Protein AF-A0A830H7J4-F1 (afdb_monomer_lite)

Radius of gyration: 36.19 Å; chains: 1; bounding box: 81×32×111 Å

Foldseek 3Di:
DDLVVVVVVVVVVLVVVVVVCVVQVVPCPDPVNVVVSVVVVVVVVVLSVVVVVVVVVCCVLLVLVVDDLLVVLLVPDDALVSLVVVVVVLVVVLVVLVPDDQWDDRPPDIDGCVVVSVSSVVSSVVNVCSSLVSLQVLLVVLLVVLVVLLVVLVVLLPDADPDPVVLVVSVVVLVVSVVVVVVNVVSVVRSVSSQVVCVVVVHDHDDCPVVVVSNVVSVVSSVCSVVVSVVSHVVNVVVVVVVD

InterPro domains:
  IPR026983 Dynein heavy chain [PTHR45703] (25-236)

Sequence (244 aa):
MSVSNLRRAFQNLLTRLSSLAGFFRTITDGEDVAFSIARVYEKVEASLSKLLDEQEKYADWVALGSVSLDDFVNERLDEVGDWEANFKALRAASKDAEKLPTEVRVDNVCVSLTSMKAAIDEQMRSLQDSLTGSLKRKGEAEKLEVEQFLNDARDMLQMKANSVEEIAEMRAKAKEIVEKQKCMQMLRKKVEEKNKLIRTMGGSTVDINSLNSEWETVEAKLDQHEEHLDAQRSELLEIRHYLR

pLDDT: mean 86.25, std 11.59, range [51.03, 97.75]

Secondary structure (D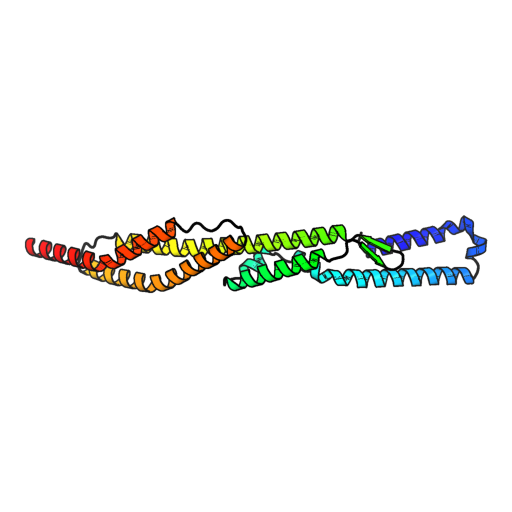SSP, 8-state):
--HHHHHHHHHHHHHHHHHTHHHHHHHHTSHHHHHHHHHHHHHHHHHHHHHHHHHHTTHHHHGGGGS-HHHHHHHH--SHHHHHHHHHHHHHHHHHHHTS-SEEEETTEEEE-HHHHHHHHHHHHHHHHHHHHHHHHHHHHHHHHHHHHHHHHHHHHH---SSHHHHHHHHHHHHHHHHHHHHHHHHHHHHHHHHHHHHHTTPPPPP-HHHHHHHHHHHHHHHHHHHHHHHHHHHHHHHHHHT-

Structure (mmCIF, N/CA/C/O backbone):
data_AF-A0A830H7J4-F1
#
_entry.id   AF-A0A830H7J4-F1
#
loop_
_atom_site.group_PDB
_atom_site.id
_atom_site.type_symbol
_atom_site.label_atom_id
_atom_site.label_alt_id
_atom_site.label_comp_id
_atom_site.label_asym_id
_atom_site.label_entity_id
_atom_site.label_seq_id
_atom_site.pdbx_PDB_ins_code
_atom_site.Cartn_x
_atom_site.Cartn_y
_atom_site.Cartn_z
_atom_site.occupancy
_atom_site.B_iso_or_equiv
_atom_site.auth_seq_id
_atom_site.auth_comp_id
_atom_site.auth_asym_id
_atom_site.auth_atom_id
_atom_site.pdbx_PDB_model_num
ATOM 1 N N . MET A 1 1 ? 17.481 12.134 -29.205 1.00 51.03 1 MET A N 1
ATOM 2 C CA . MET A 1 1 ? 17.237 12.402 -30.643 1.00 51.03 1 MET A CA 1
ATOM 3 C C . MET A 1 1 ? 16.415 11.242 -31.187 1.00 51.03 1 MET A C 1
ATOM 5 O O . MET A 1 1 ? 16.854 10.119 -31.012 1.00 51.03 1 MET A O 1
ATOM 9 N N . SER A 1 2 ? 15.221 11.475 -31.744 1.00 64.75 2 SER A N 1
ATOM 10 C CA . SER A 1 2 ? 14.372 10.396 -32.293 1.00 64.75 2 SER A CA 1
ATOM 11 C C . SER A 1 2 ? 15.014 9.765 -33.542 1.00 64.75 2 SER A C 1
ATOM 13 O O . SER A 1 2 ? 15.722 10.466 -34.268 1.00 64.75 2 SER A O 1
ATOM 15 N N . VAL A 1 3 ? 14.755 8.481 -33.825 1.00 61.31 3 VAL A N 1
ATOM 16 C CA . VAL A 1 3 ? 15.224 7.791 -35.048 1.00 61.31 3 VAL A CA 1
ATOM 17 C C . VAL A 1 3 ? 14.785 8.543 -36.311 1.00 61.31 3 VAL A C 1
ATOM 19 O O . VAL A 1 3 ? 15.557 8.673 -37.259 1.00 61.31 3 VAL A O 1
ATOM 22 N N . SER A 1 4 ? 13.614 9.182 -36.285 1.00 65.31 4 SER A N 1
ATOM 23 C CA . SER A 1 4 ? 13.133 10.061 -37.359 1.00 65.31 4 SER A CA 1
ATOM 24 C C . SER A 1 4 ? 14.025 11.293 -37.564 1.00 65.31 4 SER A C 1
ATOM 26 O O . SER A 1 4 ? 14.264 11.716 -38.696 1.00 65.31 4 SER A O 1
ATOM 28 N N . ASN A 1 5 ? 14.580 11.848 -36.482 1.00 65.88 5 ASN A N 1
ATOM 29 C CA . ASN A 1 5 ? 15.526 12.965 -36.551 1.00 65.88 5 ASN A CA 1
ATOM 30 C C . ASN A 1 5 ? 16.899 12.504 -37.049 1.00 65.88 5 ASN A C 1
ATOM 32 O O . ASN A 1 5 ? 17.546 13.248 -37.781 1.00 65.88 5 ASN A O 1
ATOM 36 N N . LEU A 1 6 ? 17.318 11.281 -36.704 1.00 64.50 6 LEU A N 1
ATOM 37 C CA . LEU A 1 6 ? 18.537 10.673 -37.239 1.00 64.50 6 LEU A CA 1
ATOM 38 C C . LEU A 1 6 ? 18.403 10.431 -38.750 1.00 64.50 6 LEU A C 1
ATOM 40 O O . LEU A 1 6 ? 19.284 10.830 -39.509 1.00 64.50 6 LEU A O 1
ATOM 44 N N . ARG A 1 7 ? 17.266 9.886 -39.203 1.00 65.81 7 ARG A N 1
ATOM 45 C CA . ARG A 1 7 ? 16.946 9.703 -40.628 1.00 65.81 7 ARG A CA 1
ATOM 46 C C . ARG A 1 7 ? 16.986 11.026 -41.392 1.00 65.81 7 ARG A C 1
ATOM 48 O O . ARG A 1 7 ? 17.633 11.123 -42.431 1.00 65.81 7 ARG A O 1
ATOM 55 N N . ARG A 1 8 ? 16.374 12.076 -40.834 1.00 69.75 8 ARG A N 1
ATOM 56 C CA . ARG A 1 8 ? 16.402 13.430 -41.408 1.00 69.75 8 ARG A CA 1
ATOM 57 C C . ARG A 1 8 ? 17.814 14.026 -41.432 1.00 69.75 8 ARG A C 1
ATOM 59 O O . ARG A 1 8 ? 18.196 14.645 -42.420 1.00 69.75 8 ARG A O 1
ATOM 66 N N . ALA A 1 9 ? 18.608 13.834 -40.378 1.00 67.38 9 ALA A N 1
ATOM 67 C CA . ALA A 1 9 ? 19.995 14.295 -40.324 1.00 67.38 9 ALA A CA 1
ATOM 68 C C . ALA A 1 9 ? 20.877 13.594 -41.371 1.00 67.38 9 ALA A C 1
ATOM 70 O O . ALA A 1 9 ? 21.665 14.262 -42.040 1.00 67.38 9 ALA A O 1
ATOM 71 N N . PHE A 1 10 ? 20.694 12.286 -41.575 1.00 65.69 10 PHE A N 1
ATOM 72 C CA . PHE A 1 10 ? 21.385 11.531 -42.622 1.00 65.69 10 PHE A CA 1
ATOM 73 C C . PHE A 1 10 ? 20.965 11.962 -44.028 1.00 65.69 10 PHE A C 1
ATOM 75 O O . PHE A 1 10 ? 21.835 12.212 -44.859 1.00 65.69 10 PHE A O 1
ATOM 82 N N . GLN A 1 11 ? 19.666 12.138 -44.291 1.00 67.69 11 GLN A N 1
ATOM 83 C CA . GLN A 1 11 ? 19.190 12.680 -45.570 1.00 67.69 11 GLN A CA 1
ATOM 84 C C . GLN A 1 11 ? 19.796 14.065 -45.852 1.00 67.69 11 GLN A C 1
ATOM 86 O O . GLN A 1 11 ? 20.270 14.324 -46.959 1.00 67.69 11 GLN A O 1
ATOM 91 N N . ASN A 1 12 ? 19.870 14.932 -44.839 1.00 70.50 12 ASN A N 1
ATOM 92 C CA . ASN A 1 12 ? 20.487 16.254 -44.959 1.00 70.50 12 ASN A CA 1
ATOM 93 C C . ASN A 1 12 ? 22.002 16.179 -45.221 1.00 70.50 12 ASN A C 1
ATOM 95 O O . ASN A 1 12 ? 22.523 16.950 -46.028 1.00 70.50 12 ASN A O 1
ATOM 99 N N . LEU A 1 13 ? 22.718 15.260 -44.563 1.00 67.00 13 LEU A N 1
ATOM 100 C CA . LEU A 1 13 ? 24.149 15.028 -44.778 1.00 67.00 13 LEU A CA 1
ATOM 101 C C . LEU A 1 13 ? 24.419 14.532 -46.205 1.00 67.00 13 LEU A C 1
ATOM 103 O O . LEU A 1 13 ? 25.301 15.054 -46.878 1.00 67.00 13 LEU A O 1
ATOM 107 N N . LEU A 1 14 ? 23.637 13.567 -46.688 1.00 62.50 14 LEU A N 1
ATOM 108 C CA . LEU A 1 14 ? 23.787 13.005 -48.030 1.00 62.50 14 LEU A CA 1
ATOM 109 C C . LEU A 1 14 ? 23.402 14.013 -49.116 1.00 62.50 14 LEU A C 1
ATOM 111 O O . LEU A 1 14 ? 24.104 14.122 -50.116 1.00 62.50 14 LEU A O 1
ATOM 115 N N . THR A 1 15 ? 22.368 14.826 -48.885 1.00 67.00 15 THR A N 1
ATOM 116 C CA . THR A 1 15 ? 22.022 15.950 -49.769 1.00 67.00 15 THR A CA 1
ATOM 117 C C . THR A 1 15 ? 23.183 16.942 -49.845 1.00 67.00 15 THR A C 1
ATOM 119 O O . THR A 1 15 ? 23.580 17.351 -50.935 1.00 67.00 15 THR A O 1
ATOM 122 N N . ARG A 1 16 ? 23.816 17.256 -48.707 1.00 63.69 16 ARG A N 1
ATOM 123 C CA . ARG A 1 16 ? 25.020 18.098 -48.660 1.00 63.69 16 ARG A CA 1
ATOM 124 C C . ARG A 1 16 ? 26.205 17.484 -49.408 1.00 63.69 16 ARG A C 1
ATOM 126 O O . ARG A 1 16 ? 26.862 18.197 -50.163 1.00 63.69 16 ARG A O 1
ATOM 133 N N . LEU A 1 17 ? 26.447 16.182 -49.255 1.00 60.69 17 LEU A N 1
ATOM 134 C CA . LEU A 1 17 ? 27.490 15.459 -49.993 1.00 60.69 17 LEU A CA 1
ATOM 135 C C . LEU A 1 17 ? 27.203 15.415 -51.501 1.00 60.69 17 LEU A C 1
ATOM 137 O O . LEU A 1 17 ? 28.122 15.581 -52.294 1.00 60.69 17 LEU A O 1
ATOM 141 N N . SER A 1 18 ? 25.938 15.289 -51.906 1.00 58.12 18 SER A N 1
ATOM 142 C CA . SER A 1 18 ? 25.542 15.378 -53.316 1.00 58.12 18 SER A CA 1
ATOM 143 C C . SER A 1 18 ? 25.667 16.804 -53.873 1.00 58.12 18 SER A C 1
ATOM 145 O O . SER A 1 18 ? 26.027 16.982 -55.030 1.00 58.12 18 SER A O 1
ATOM 147 N N . SER A 1 19 ? 25.464 17.837 -53.043 1.00 59.81 19 SER A N 1
ATOM 148 C CA . SER A 1 19 ? 25.652 19.246 -53.427 1.00 59.81 19 SER A CA 1
ATOM 149 C C . SER A 1 19 ? 27.116 19.704 -53.434 1.00 59.81 19 SER A C 1
ATOM 151 O O . SER A 1 19 ? 27.437 20.732 -54.024 1.00 59.81 19 SER A O 1
ATOM 153 N N . LEU A 1 20 ? 28.026 18.919 -52.843 1.00 57.62 20 LEU A N 1
ATOM 154 C CA . LEU A 1 20 ? 29.481 19.094 -52.955 1.00 57.62 20 LEU A CA 1
ATOM 155 C C . LEU A 1 20 ? 30.008 18.779 -54.374 1.00 57.62 20 LEU A C 1
ATOM 157 O O . LEU A 1 20 ? 31.215 18.844 -54.603 1.00 57.62 20 LEU A O 1
ATOM 161 N N . ALA A 1 21 ? 29.110 18.517 -55.335 1.00 52.41 21 ALA A N 1
ATOM 162 C CA . ALA A 1 21 ? 29.336 18.285 -56.765 1.00 52.41 21 ALA A CA 1
ATOM 163 C C . ALA A 1 21 ? 30.246 19.305 -57.480 1.00 52.41 21 ALA A C 1
ATOM 165 O O . ALA A 1 21 ? 30.697 19.038 -58.590 1.00 52.41 21 ALA A O 1
ATOM 166 N N . GLY A 1 22 ? 30.588 20.440 -56.864 1.00 55.19 22 GLY A N 1
ATOM 167 C CA . GLY A 1 22 ? 31.662 21.303 -57.363 1.00 55.19 22 GLY A CA 1
ATOM 168 C C . GLY A 1 22 ? 33.058 20.660 -57.309 1.00 55.19 22 GLY A C 1
ATOM 169 O O . GLY A 1 22 ? 33.889 20.962 -58.158 1.00 55.19 22 GLY A O 1
ATOM 170 N N . PHE A 1 23 ? 33.323 19.764 -56.351 1.00 51.41 23 PHE A N 1
ATOM 171 C CA . PHE A 1 23 ? 34.664 19.210 -56.105 1.00 51.41 23 PHE A CA 1
ATOM 172 C C . PHE A 1 23 ? 34.926 17.866 -56.818 1.00 51.41 23 PHE A C 1
ATOM 174 O O . PHE A 1 23 ? 36.071 17.549 -57.118 1.00 51.41 23 PHE A O 1
ATOM 181 N N . PHE A 1 24 ? 33.878 17.093 -57.139 1.00 54.12 24 PHE A N 1
ATOM 182 C CA . PHE A 1 24 ? 33.985 15.740 -57.719 1.00 54.12 24 PHE A CA 1
ATOM 183 C C . PHE A 1 24 ? 33.153 15.527 -58.997 1.00 54.12 24 PHE A C 1
ATOM 185 O O . PHE A 1 24 ? 32.876 14.385 -59.345 1.00 54.12 24 PHE A O 1
ATOM 192 N N . ARG A 1 25 ? 32.769 16.591 -59.716 1.00 55.91 25 ARG A N 1
ATOM 193 C CA . ARG A 1 25 ? 31.884 16.529 -60.901 1.00 55.91 25 ARG A CA 1
ATOM 194 C C . ARG A 1 25 ? 32.271 15.441 -61.917 1.00 55.91 25 ARG A C 1
ATOM 196 O O . ARG A 1 25 ? 31.435 14.666 -62.355 1.00 55.91 25 ARG A O 1
ATOM 203 N N . THR A 1 26 ? 33.567 15.318 -62.202 1.00 53.69 26 THR A N 1
ATOM 204 C CA . THR A 1 26 ? 34.133 14.325 -63.133 1.00 53.69 26 THR A CA 1
ATOM 205 C C . THR A 1 26 ? 34.033 12.876 -62.636 1.00 53.69 26 THR A C 1
ATOM 207 O O . THR A 1 26 ? 34.141 11.949 -63.427 1.00 53.69 26 THR A O 1
ATOM 210 N N . ILE A 1 27 ? 33.852 12.676 -61.328 1.00 55.25 27 ILE A N 1
ATOM 211 C CA . ILE A 1 27 ? 33.662 11.372 -60.682 1.00 55.25 27 ILE A CA 1
ATOM 212 C C . ILE A 1 27 ? 32.161 11.067 -60.562 1.00 55.25 27 ILE A C 1
ATOM 214 O O . ILE A 1 27 ? 31.748 9.945 -60.817 1.00 55.25 27 ILE A O 1
ATOM 218 N N . THR A 1 28 ? 31.325 12.056 -60.233 1.00 56.72 28 THR A N 1
ATOM 219 C CA . THR A 1 28 ? 29.874 11.878 -60.034 1.00 56.72 28 THR A CA 1
ATOM 220 C C . THR A 1 28 ? 29.075 11.610 -61.307 1.00 56.72 28 THR A C 1
ATOM 222 O O . THR A 1 28 ? 27.988 11.049 -61.207 1.00 56.72 28 THR A O 1
ATOM 225 N N . ASP A 1 29 ? 29.604 11.974 -62.477 1.00 60.66 29 ASP A N 1
ATOM 226 C CA . ASP A 1 29 ? 28.936 11.792 -63.775 1.00 60.66 29 ASP A CA 1
ATOM 227 C C . ASP A 1 29 ? 29.141 10.378 -64.379 1.00 60.66 29 ASP A C 1
ATOM 229 O O . ASP A 1 29 ? 28.631 10.086 -65.460 1.00 60.66 29 ASP A O 1
ATOM 233 N N . GLY A 1 30 ? 29.872 9.481 -63.701 1.00 63.22 30 GLY A N 1
ATOM 234 C CA . GLY A 1 30 ? 30.006 8.074 -64.102 1.00 63.22 30 GLY A CA 1
ATOM 235 C C . GLY A 1 30 ? 28.840 7.206 -63.609 1.00 63.22 30 GLY A C 1
ATOM 236 O O . GLY A 1 30 ? 28.446 7.311 -62.445 1.00 63.22 30 GLY A O 1
ATOM 237 N N . GLU A 1 31 ? 28.321 6.303 -64.454 1.00 61.22 31 GLU A N 1
ATOM 238 C CA . GLU A 1 31 ? 27.243 5.348 -64.103 1.00 61.22 31 GLU A CA 1
ATOM 239 C C . GLU A 1 31 ? 27.542 4.564 -62.804 1.00 61.22 31 GLU A C 1
ATOM 241 O O . GLU A 1 31 ? 26.647 4.332 -61.984 1.00 61.22 31 GLU A O 1
ATOM 246 N N . ASP A 1 32 ? 28.820 4.262 -62.547 1.00 65.44 32 ASP A N 1
ATOM 247 C CA . ASP A 1 32 ? 29.301 3.564 -61.349 1.00 65.44 32 ASP A CA 1
ATOM 248 C C . ASP A 1 32 ? 29.089 4.342 -60.037 1.00 65.44 32 ASP A C 1
ATOM 250 O O . ASP A 1 32 ? 28.958 3.744 -58.961 1.00 65.44 32 ASP A O 1
ATOM 254 N N . VAL A 1 33 ? 29.035 5.678 -60.083 1.00 67.69 33 VAL A N 1
ATOM 255 C CA . VAL A 1 33 ? 28.913 6.518 -58.879 1.00 67.69 33 VAL A CA 1
ATOM 256 C C . VAL A 1 33 ? 27.464 6.699 -58.459 1.00 67.69 33 VAL A C 1
ATOM 258 O O . VAL A 1 33 ? 27.178 6.619 -57.263 1.00 67.69 33 VAL A O 1
ATOM 261 N N . ALA A 1 34 ? 26.534 6.829 -59.406 1.00 67.44 34 ALA A N 1
ATOM 262 C CA . ALA A 1 34 ? 25.104 6.775 -59.105 1.00 67.44 34 ALA A CA 1
ATOM 263 C C . ALA A 1 34 ? 24.730 5.433 -58.447 1.00 67.44 34 ALA A C 1
ATOM 265 O O . ALA A 1 34 ? 24.058 5.412 -57.411 1.00 67.44 34 ALA A O 1
ATOM 266 N N . PHE A 1 35 ? 25.254 4.323 -58.979 1.00 71.25 35 PHE A N 1
ATOM 267 C CA . PHE A 1 35 ? 25.100 2.993 -58.387 1.00 71.25 35 PHE A CA 1
ATOM 268 C C . PHE A 1 35 ? 25.731 2.897 -56.987 1.00 71.25 35 PHE A C 1
ATOM 270 O O . PHE A 1 35 ? 25.120 2.379 -56.049 1.00 71.25 35 PHE A O 1
ATOM 277 N N . SER A 1 36 ? 26.932 3.451 -56.803 1.00 73.12 36 SER A N 1
ATOM 278 C CA . SER A 1 36 ? 27.616 3.463 -55.504 1.00 73.12 36 SER A CA 1
ATOM 279 C C . SER A 1 36 ? 26.865 4.279 -54.447 1.00 73.12 36 SER A C 1
ATOM 281 O O . SER A 1 36 ? 26.751 3.839 -53.303 1.00 73.12 36 SER A O 1
ATOM 283 N N . ILE A 1 37 ? 26.306 5.435 -54.817 1.00 73.12 37 ILE A N 1
ATOM 284 C CA . ILE A 1 37 ? 25.479 6.266 -53.932 1.00 73.12 37 ILE A CA 1
ATOM 285 C C . ILE A 1 37 ? 24.196 5.522 -53.554 1.00 73.12 37 ILE A C 1
ATOM 287 O O . ILE A 1 37 ? 23.873 5.452 -52.368 1.00 73.12 37 ILE A O 1
ATOM 291 N N . ALA A 1 38 ? 23.501 4.911 -54.520 1.00 76.50 38 ALA A N 1
ATOM 292 C CA . ALA A 1 38 ? 22.309 4.103 -54.252 1.00 76.50 38 ALA A CA 1
ATOM 293 C C . ALA A 1 38 ? 22.604 2.970 -53.252 1.00 76.50 38 ALA A C 1
ATOM 295 O O . ALA A 1 38 ? 21.865 2.778 -52.288 1.00 76.50 38 ALA A O 1
ATOM 296 N N . ARG A 1 39 ? 23.750 2.298 -53.403 1.00 80.31 39 ARG A N 1
ATOM 297 C CA . ARG A 1 39 ? 24.208 1.247 -52.484 1.00 80.31 39 ARG A CA 1
ATOM 298 C C . ARG A 1 39 ? 24.540 1.770 -51.079 1.00 80.31 39 ARG A C 1
ATOM 300 O O . ARG A 1 39 ? 24.376 1.046 -50.099 1.00 80.31 39 ARG A O 1
ATOM 307 N N . VAL A 1 40 ? 25.009 3.015 -50.948 1.00 80.88 40 VAL A N 1
ATOM 308 C CA . VAL A 1 40 ? 25.192 3.670 -49.638 1.00 80.88 40 VAL A CA 1
ATOM 309 C C . VAL A 1 40 ? 23.840 3.958 -48.987 1.00 80.88 40 VAL A C 1
ATOM 311 O O . VAL A 1 40 ? 23.682 3.661 -47.805 1.00 80.88 40 VAL A O 1
ATOM 314 N N . TYR A 1 41 ? 22.860 4.470 -49.739 1.00 77.62 41 TYR A N 1
ATOM 315 C CA . TYR A 1 41 ? 21.500 4.684 -49.230 1.00 77.62 41 TYR A CA 1
ATOM 316 C C . TYR A 1 41 ? 20.865 3.385 -48.738 1.00 77.62 41 TYR A C 1
ATOM 318 O O . TYR A 1 41 ? 20.342 3.349 -47.627 1.00 77.62 41 TYR A O 1
ATOM 326 N N . GLU A 1 42 ? 20.971 2.315 -49.526 1.00 82.62 42 GLU A N 1
ATOM 327 C CA . GLU A 1 42 ? 20.460 0.994 -49.159 1.00 82.62 42 GLU A CA 1
ATOM 328 C C . GLU A 1 42 ? 21.080 0.499 -47.844 1.00 82.62 42 GLU A C 1
ATOM 330 O O . GLU A 1 42 ? 20.367 0.069 -46.937 1.00 82.62 42 GLU A O 1
ATOM 335 N N . LYS A 1 43 ? 22.404 0.640 -47.682 1.00 83.38 43 LYS A N 1
ATOM 336 C CA . LYS A 1 43 ? 23.088 0.277 -46.432 1.00 83.38 43 LYS A CA 1
ATOM 337 C C . LYS A 1 43 ? 22.647 1.128 -45.243 1.00 83.38 43 LYS A C 1
ATOM 339 O O . LYS A 1 43 ? 22.475 0.585 -44.157 1.00 83.38 43 LYS A O 1
ATOM 344 N N . VAL A 1 44 ? 22.469 2.437 -45.425 1.00 81.50 44 VAL A N 1
ATOM 345 C CA . VAL A 1 44 ? 22.030 3.339 -44.346 1.00 81.50 44 VAL A CA 1
ATOM 346 C C . VAL A 1 44 ? 20.603 3.013 -43.910 1.00 81.50 44 VAL A C 1
ATOM 348 O O . VAL A 1 44 ? 20.354 2.911 -42.713 1.00 81.50 44 VAL A O 1
ATOM 351 N N . GLU A 1 45 ? 19.676 2.809 -44.847 1.00 81.81 45 GLU A N 1
ATOM 352 C CA . GLU A 1 45 ? 18.296 2.415 -44.530 1.00 81.81 45 GLU A CA 1
ATOM 353 C C . GLU A 1 45 ? 18.242 1.034 -43.856 1.00 81.81 45 GLU A C 1
ATOM 355 O O . GLU A 1 45 ? 17.497 0.849 -42.891 1.00 81.81 45 GLU A O 1
ATOM 360 N N . ALA A 1 46 ? 19.093 0.087 -44.266 1.00 86.38 46 ALA A N 1
ATOM 361 C CA . ALA A 1 46 ? 19.230 -1.194 -43.576 1.00 86.38 46 ALA A CA 1
ATOM 362 C C . ALA A 1 46 ? 19.736 -1.020 -42.129 1.00 86.38 46 ALA A C 1
ATOM 364 O O . ALA A 1 46 ? 19.183 -1.625 -41.212 1.00 86.38 46 ALA A O 1
ATOM 365 N N . SER A 1 47 ? 20.739 -0.165 -41.891 1.00 85.00 47 SER A N 1
ATOM 366 C CA . SER A 1 47 ? 21.219 0.135 -40.533 1.00 85.00 47 SER A CA 1
ATOM 367 C C . SER A 1 47 ? 20.172 0.864 -39.682 1.00 85.00 47 SER A C 1
ATOM 369 O O . SER A 1 47 ? 20.056 0.582 -38.492 1.00 85.00 47 SER A O 1
ATOM 371 N N . LEU A 1 48 ? 19.386 1.774 -40.269 1.00 82.00 48 LEU A N 1
ATOM 372 C CA . LEU A 1 48 ? 18.273 2.440 -39.582 1.00 82.00 48 LEU A CA 1
ATOM 373 C C . LEU A 1 48 ? 17.150 1.463 -39.223 1.00 82.00 48 LEU A C 1
ATOM 375 O O . LEU A 1 48 ? 16.588 1.573 -38.138 1.00 82.00 48 LEU A O 1
ATOM 379 N N . SER A 1 49 ? 16.857 0.500 -40.097 1.00 86.56 49 SER A N 1
ATOM 380 C CA . SER A 1 49 ? 15.869 -0.550 -39.822 1.00 86.56 49 SER A CA 1
ATOM 381 C C . SER A 1 49 ? 16.311 -1.404 -38.632 1.00 86.56 49 SER A C 1
ATOM 383 O O . SER A 1 49 ? 15.571 -1.528 -37.665 1.00 86.56 49 SER A O 1
ATOM 385 N N . LYS A 1 50 ? 17.575 -1.851 -38.613 1.00 88.81 50 LYS A N 1
ATOM 386 C CA . LYS A 1 50 ? 18.139 -2.559 -37.450 1.00 88.81 50 LYS A CA 1
ATOM 387 C C . LYS A 1 50 ? 18.104 -1.725 -36.165 1.00 88.81 50 LYS A C 1
ATOM 389 O O . LYS A 1 50 ? 17.933 -2.276 -35.086 1.00 88.81 50 LYS A O 1
ATOM 394 N N . LEU A 1 51 ? 18.300 -0.405 -36.259 1.00 86.19 51 LEU A N 1
ATOM 395 C CA . LEU A 1 51 ? 18.198 0.496 -35.105 1.00 86.19 51 LEU A CA 1
ATOM 396 C C . LEU A 1 51 ? 16.766 0.581 -34.557 1.00 86.19 51 LEU A C 1
ATOM 398 O O . LEU A 1 51 ? 16.606 0.731 -33.348 1.00 86.19 51 LEU A O 1
ATOM 402 N N . LEU A 1 52 ? 15.744 0.495 -35.414 1.00 84.75 52 LEU A N 1
ATOM 403 C CA . LEU A 1 52 ? 14.342 0.433 -34.987 1.00 84.75 52 LEU A CA 1
ATOM 404 C C . LEU A 1 52 ? 14.029 -0.901 -34.305 1.00 84.75 52 LEU A C 1
ATOM 406 O O . LEU A 1 52 ? 13.462 -0.891 -33.215 1.00 84.75 52 LEU A O 1
ATOM 410 N N . ASP A 1 53 ? 14.477 -2.015 -34.884 1.00 88.19 53 ASP A N 1
ATOM 411 C CA . ASP A 1 53 ? 14.320 -3.345 -34.279 1.00 88.19 53 ASP A CA 1
ATOM 412 C C . ASP A 1 53 ? 15.011 -3.411 -32.904 1.00 88.19 53 ASP A C 1
ATOM 414 O O . ASP A 1 53 ? 14.511 -4.014 -31.956 1.00 88.19 53 ASP A O 1
ATOM 418 N N . GLU A 1 54 ? 16.172 -2.760 -32.769 1.00 88.44 54 GLU A N 1
ATOM 419 C CA . GLU A 1 54 ? 16.876 -2.649 -31.492 1.00 88.44 54 GLU A CA 1
ATOM 420 C C . GLU A 1 54 ? 16.114 -1.775 -30.487 1.00 88.44 54 GLU A C 1
ATOM 422 O O . GLU A 1 54 ? 16.069 -2.104 -29.305 1.00 88.44 54 GLU A O 1
ATOM 427 N N . GLN A 1 55 ? 15.491 -0.682 -30.940 1.00 85.62 55 GLN A N 1
ATOM 428 C CA . GLN A 1 55 ? 14.672 0.185 -30.091 1.00 85.62 55 GLN A CA 1
ATOM 429 C C . GLN A 1 55 ? 13.450 -0.557 -29.529 1.00 85.62 55 GLN A C 1
ATOM 431 O O . GLN A 1 55 ? 13.107 -0.365 -28.361 1.00 85.62 55 GLN A O 1
ATOM 436 N N . GLU A 1 56 ? 12.799 -1.394 -30.339 1.00 87.19 56 GLU A N 1
ATOM 437 C CA . GLU A 1 56 ? 11.579 -2.116 -29.963 1.00 87.19 56 GLU A CA 1
ATOM 438 C C . GLU A 1 56 ? 11.794 -3.047 -28.760 1.00 87.19 56 GLU A C 1
ATOM 440 O O . GLU A 1 56 ? 10.922 -3.159 -27.900 1.00 87.19 56 GLU A O 1
ATOM 445 N N . LYS A 1 57 ? 13.002 -3.603 -28.603 1.00 89.00 57 LYS A N 1
ATOM 446 C CA . LYS A 1 57 ? 13.384 -4.443 -27.450 1.00 89.00 57 LYS A CA 1
ATOM 447 C C . LYS A 1 57 ? 13.246 -3.743 -26.097 1.00 89.00 57 LYS A C 1
ATOM 449 O O . LYS A 1 57 ? 13.211 -4.409 -25.063 1.00 89.00 57 LYS A O 1
ATOM 454 N N . TYR A 1 58 ? 13.211 -2.412 -26.086 1.00 87.88 58 TYR A N 1
ATOM 455 C CA . TYR A 1 58 ? 13.111 -1.611 -24.870 1.00 87.88 58 TYR A CA 1
ATOM 456 C C . TYR A 1 58 ? 11.706 -1.057 -24.612 1.00 87.88 58 TYR A C 1
ATOM 458 O O . TYR A 1 58 ? 11.508 -0.390 -23.599 1.00 87.88 58 TYR A O 1
ATOM 466 N N . ALA A 1 59 ? 10.732 -1.322 -25.491 1.00 85.75 59 ALA A N 1
ATOM 467 C CA . ALA A 1 59 ? 9.379 -0.781 -25.373 1.00 85.75 59 ALA A CA 1
ATOM 468 C C . ALA A 1 59 ? 8.697 -1.191 -24.055 1.00 85.75 59 ALA A C 1
ATOM 470 O O . ALA A 1 59 ? 8.148 -0.340 -23.354 1.00 85.75 59 ALA A O 1
ATOM 471 N N . ASP A 1 60 ? 8.818 -2.462 -23.670 1.00 87.12 60 ASP A N 1
ATOM 472 C CA . ASP A 1 60 ? 8.210 -2.992 -22.443 1.00 87.12 60 ASP A CA 1
ATOM 473 C C . ASP A 1 60 ? 8.773 -2.334 -21.176 1.00 87.12 60 ASP A C 1
ATOM 475 O O . ASP A 1 60 ? 8.054 -2.117 -20.203 1.00 87.12 60 ASP A O 1
ATOM 479 N N . TRP A 1 61 ? 10.051 -1.946 -21.199 1.00 87.44 61 TRP A N 1
ATOM 480 C CA . TRP A 1 61 ? 10.713 -1.308 -20.061 1.00 87.44 61 TRP A CA 1
ATOM 481 C C . TRP A 1 61 ? 10.208 0.102 -19.779 1.00 87.44 61 TRP A C 1
ATOM 483 O O . TRP A 1 61 ? 10.278 0.554 -18.641 1.00 87.44 61 TRP A O 1
ATOM 493 N N . VAL A 1 62 ? 9.719 0.798 -20.806 1.00 83.12 62 VAL A N 1
ATOM 494 C CA . VAL A 1 62 ? 9.221 2.173 -20.684 1.00 83.12 62 VAL A CA 1
ATOM 495 C C . VAL A 1 62 ? 7.697 2.246 -20.590 1.00 83.12 62 VAL A C 1
ATOM 497 O O . VAL A 1 62 ? 7.155 3.338 -20.407 1.00 83.12 62 VAL A O 1
ATOM 500 N N . ALA A 1 63 ? 7.005 1.104 -20.686 1.00 83.62 63 ALA A N 1
ATOM 501 C CA . ALA A 1 63 ? 5.547 1.019 -20.719 1.00 83.62 63 ALA A CA 1
ATOM 502 C C . ALA A 1 63 ? 4.881 1.576 -19.449 1.00 83.62 63 ALA A C 1
ATOM 504 O O . ALA A 1 63 ? 3.819 2.195 -19.539 1.00 83.62 63 ALA A O 1
ATOM 505 N N . LEU A 1 64 ? 5.521 1.439 -18.281 1.00 79.62 64 LEU A N 1
ATOM 506 C CA . LEU A 1 64 ? 5.005 1.964 -17.009 1.00 79.62 64 LEU A CA 1
ATOM 507 C C . LEU A 1 64 ? 4.848 3.491 -17.015 1.00 79.62 64 LEU A C 1
ATOM 509 O O . LEU A 1 64 ? 3.983 4.016 -16.325 1.00 79.62 64 LEU A O 1
ATOM 513 N N . GLY A 1 65 ? 5.618 4.209 -17.836 1.00 76.50 65 GLY A N 1
ATOM 514 C CA . GLY A 1 65 ? 5.486 5.661 -17.982 1.00 76.50 65 GLY A CA 1
ATOM 515 C C . GLY A 1 65 ? 4.244 6.122 -18.749 1.00 76.50 65 GLY A C 1
ATOM 516 O O . GLY A 1 65 ? 4.020 7.325 -18.854 1.00 76.50 65 GLY A O 1
ATOM 517 N N . SER A 1 66 ? 3.459 5.201 -19.316 1.00 78.75 66 SER A N 1
ATOM 518 C CA . SER A 1 66 ? 2.250 5.527 -20.087 1.00 78.75 66 SER A CA 1
ATOM 519 C C . SER A 1 66 ? 0.961 5.521 -19.262 1.00 78.75 66 SER A C 1
ATOM 521 O O . SER A 1 66 ? -0.090 5.909 -19.774 1.00 78.75 66 SER A O 1
ATOM 523 N N . VAL A 1 67 ? 1.029 5.100 -17.997 1.00 84.12 67 VAL A N 1
ATOM 524 C CA . VAL A 1 67 ? -0.138 4.934 -17.124 1.00 84.12 67 VAL A CA 1
ATOM 525 C C . VAL A 1 67 ? -0.003 5.756 -15.846 1.00 84.12 67 VAL A C 1
ATOM 527 O O . VAL A 1 67 ? 1.098 6.011 -15.362 1.00 84.12 67 VAL A O 1
ATOM 530 N N . SER A 1 68 ? -1.142 6.148 -15.274 1.00 87.06 68 SER A N 1
ATOM 531 C CA . SER A 1 68 ? -1.190 6.691 -13.915 1.00 87.06 68 SER A CA 1
ATOM 532 C C . SER A 1 68 ? -1.001 5.546 -12.918 1.00 87.06 68 SER A C 1
ATOM 534 O O . SER A 1 68 ? -1.905 4.733 -12.717 1.00 87.06 68 SER A O 1
ATOM 536 N N . LEU A 1 69 ? 0.196 5.446 -12.332 1.00 88.62 69 LEU A N 1
ATOM 537 C CA . LEU A 1 69 ? 0.546 4.357 -11.413 1.00 88.62 69 LEU A CA 1
ATOM 538 C C . LEU A 1 69 ? -0.292 4.406 -10.131 1.00 88.62 69 LEU A C 1
ATOM 540 O O . LEU A 1 69 ? -0.708 3.359 -9.643 1.00 88.62 69 LEU A O 1
ATOM 544 N N . ASP A 1 70 ? -0.597 5.600 -9.620 1.00 87.31 70 ASP A N 1
ATOM 545 C CA . 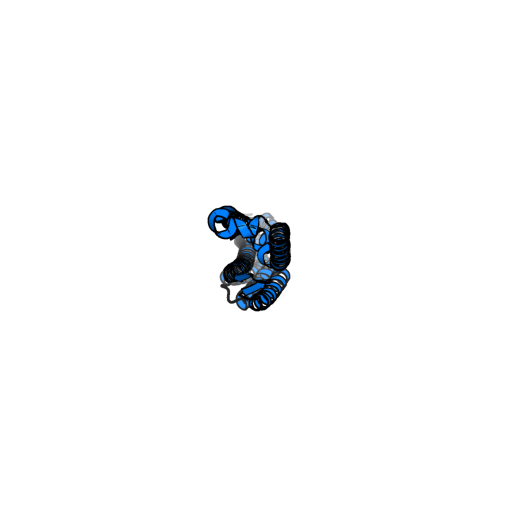ASP A 1 70 ? -1.417 5.753 -8.417 1.00 87.31 70 ASP A CA 1
ATOM 546 C C . ASP A 1 70 ? -2.848 5.246 -8.624 1.00 87.31 70 ASP A C 1
ATOM 548 O O . ASP A 1 70 ? -3.340 4.470 -7.801 1.00 87.31 70 ASP A O 1
ATOM 552 N N . ASP A 1 71 ? -3.502 5.630 -9.722 1.00 88.31 71 ASP A N 1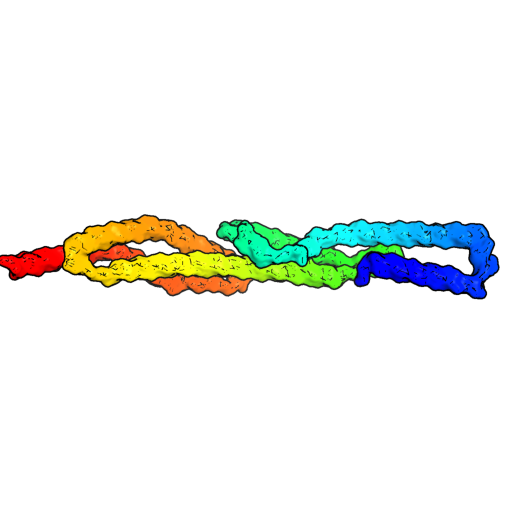
ATOM 553 C CA . ASP A 1 71 ? -4.873 5.192 -10.013 1.00 88.31 71 ASP A CA 1
ATOM 554 C C . ASP A 1 71 ? -4.920 3.677 -10.228 1.00 88.31 71 ASP A C 1
ATOM 556 O O . ASP A 1 71 ? -5.717 2.975 -9.604 1.00 88.31 71 ASP A O 1
ATOM 560 N N . PHE A 1 72 ? -3.984 3.156 -11.028 1.00 88.06 72 PHE A N 1
ATOM 561 C CA . PHE A 1 72 ? -3.902 1.731 -11.335 1.00 88.06 72 PHE A CA 1
ATOM 562 C C . PHE A 1 72 ? -3.734 0.873 -10.076 1.00 88.06 72 PHE A C 1
ATOM 564 O O . PHE A 1 72 ? -4.387 -0.158 -9.920 1.00 88.06 72 PHE A O 1
ATOM 571 N N . VAL A 1 73 ? -2.867 1.305 -9.161 1.00 92.00 73 VAL A N 1
ATOM 572 C CA . VAL A 1 73 ? -2.600 0.597 -7.910 1.00 92.00 73 VAL A CA 1
ATOM 573 C C . VAL A 1 73 ? -3.798 0.682 -6.956 1.00 92.00 73 VAL A C 1
ATOM 575 O O . VAL A 1 73 ? -4.170 -0.323 -6.348 1.00 92.00 73 VAL A O 1
ATOM 578 N N . ASN A 1 74 ? -4.431 1.852 -6.827 1.00 88.19 74 ASN A N 1
ATOM 579 C CA . ASN A 1 74 ? -5.572 2.029 -5.924 1.00 88.19 74 ASN A CA 1
ATOM 580 C C . ASN A 1 74 ? -6.790 1.187 -6.352 1.00 88.19 74 ASN A C 1
ATOM 582 O O . ASN A 1 74 ? -7.484 0.649 -5.486 1.00 88.19 74 ASN A O 1
ATOM 586 N N . GLU A 1 75 ? -7.031 1.047 -7.659 1.00 89.56 75 GLU A N 1
ATOM 587 C CA . GLU A 1 75 ? -8.164 0.292 -8.214 1.00 89.56 75 GLU A CA 1
ATOM 588 C C . GLU A 1 75 ? -7.988 -1.233 -8.174 1.00 89.56 75 GLU A C 1
ATOM 590 O O . GLU A 1 75 ? -8.979 -1.959 -8.238 1.00 89.56 75 GLU A O 1
ATOM 595 N N . ARG A 1 76 ? -6.747 -1.736 -8.134 1.00 87.94 76 ARG A N 1
ATOM 596 C CA . ARG A 1 76 ? -6.455 -3.160 -8.387 1.00 87.94 76 ARG A CA 1
ATOM 597 C C . ARG A 1 76 ? -5.954 -3.955 -7.189 1.00 87.94 76 ARG A C 1
ATOM 599 O O . ARG A 1 76 ? -5.948 -5.178 -7.290 1.00 87.94 76 ARG A O 1
ATOM 606 N N . LEU A 1 77 ? -5.485 -3.307 -6.121 1.00 92.81 77 LEU A N 1
ATOM 607 C CA . LEU A 1 77 ? -4.866 -4.003 -4.985 1.00 92.81 77 LEU A CA 1
ATOM 608 C C . LEU A 1 77 ? -5.732 -3.907 -3.738 1.00 92.81 77 LEU A C 1
ATOM 610 O O . LEU A 1 77 ? -5.877 -2.810 -3.208 1.00 92.81 77 LEU A O 1
ATOM 614 N N . ASP A 1 78 ? -6.242 -5.021 -3.224 1.00 86.56 78 ASP A N 1
ATOM 615 C CA . ASP A 1 78 ? -7.123 -5.016 -2.046 1.00 86.56 78 ASP A CA 1
ATOM 616 C C . ASP A 1 78 ? -6.608 -5.913 -0.917 1.00 86.56 78 ASP A C 1
ATOM 618 O O . ASP A 1 78 ? -6.693 -5.544 0.260 1.00 86.56 78 ASP A O 1
ATOM 622 N N . GLU A 1 79 ? -6.007 -7.053 -1.257 1.00 92.12 79 GLU A N 1
ATOM 623 C CA . GLU A 1 79 ? -5.466 -8.005 -0.290 1.00 92.12 79 GLU A CA 1
ATOM 624 C C . GLU A 1 79 ? -3.950 -7.864 -0.154 1.00 92.12 79 GLU A C 1
ATOM 626 O O . GLU A 1 79 ? -3.244 -7.579 -1.117 1.00 92.12 79 GLU A O 1
ATOM 631 N N . VAL A 1 80 ? -3.413 -8.096 1.051 1.00 93.62 80 VAL A N 1
ATOM 632 C CA . VAL A 1 80 ? -1.977 -7.894 1.354 1.00 93.62 80 VAL A CA 1
ATOM 633 C C . VAL A 1 80 ? -1.067 -8.650 0.374 1.00 93.62 80 VAL A C 1
ATOM 635 O O . VAL A 1 80 ? -0.034 -8.122 -0.045 1.00 93.62 80 VAL A O 1
ATOM 638 N N . GLY A 1 81 ? -1.494 -9.840 -0.058 1.00 93.81 81 GLY A N 1
ATOM 639 C CA . GLY A 1 81 ? -0.795 -10.650 -1.056 1.00 93.81 81 GLY A CA 1
ATOM 640 C C . GLY A 1 81 ? -0.620 -9.965 -2.416 1.00 93.81 81 GLY A C 1
ATOM 641 O O . GLY A 1 81 ? 0.383 -10.212 -3.088 1.00 93.81 81 GLY A O 1
ATOM 642 N N . ASP A 1 82 ? -1.525 -9.061 -2.800 1.00 95.06 82 ASP A N 1
ATOM 643 C CA . ASP A 1 82 ? -1.428 -8.305 -4.049 1.00 95.06 82 ASP A CA 1
ATOM 644 C C . ASP A 1 82 ? -0.214 -7.366 -4.005 1.00 95.06 82 ASP A C 1
ATOM 646 O O . ASP A 1 82 ? 0.610 -7.356 -4.925 1.00 95.06 82 ASP A O 1
ATOM 650 N N . TRP A 1 83 ? -0.028 -6.624 -2.906 1.00 96.38 83 TRP A N 1
ATOM 651 C CA . TRP A 1 83 ? 1.161 -5.785 -2.718 1.00 96.38 83 TRP A CA 1
ATOM 652 C C . TRP A 1 83 ? 2.435 -6.619 -2.594 1.00 96.38 83 TRP A C 1
ATOM 654 O O . TRP A 1 83 ? 3.449 -6.255 -3.186 1.00 96.38 83 TRP A O 1
ATOM 664 N N . GLU A 1 84 ? 2.411 -7.744 -1.871 1.00 95.69 84 GLU A N 1
ATOM 665 C CA . GLU A 1 84 ? 3.579 -8.631 -1.756 1.00 95.69 84 GLU A CA 1
ATOM 666 C C . GLU A 1 84 ? 4.051 -9.136 -3.125 1.00 95.69 84 GLU A C 1
ATOM 668 O O . GLU A 1 84 ? 5.249 -9.087 -3.433 1.00 95.69 84 GLU A O 1
ATOM 673 N N . ALA A 1 85 ? 3.115 -9.584 -3.966 1.00 95.81 85 ALA A N 1
ATOM 674 C CA . ALA A 1 85 ? 3.403 -10.036 -5.320 1.00 95.81 85 ALA A CA 1
ATOM 675 C C . ALA A 1 85 ? 3.992 -8.904 -6.174 1.00 95.81 85 ALA A C 1
ATOM 677 O O . ALA A 1 85 ? 5.011 -9.109 -6.839 1.00 95.81 85 ALA A O 1
ATOM 678 N N . ASN A 1 86 ? 3.411 -7.703 -6.104 1.00 94.94 86 ASN A N 1
ATOM 679 C CA . ASN A 1 86 ? 3.885 -6.542 -6.855 1.00 94.94 86 ASN A CA 1
ATOM 680 C C . ASN A 1 86 ? 5.261 -6.054 -6.380 1.00 94.94 86 ASN A C 1
ATOM 682 O O . ASN A 1 86 ? 6.135 -5.821 -7.211 1.00 94.94 86 ASN A O 1
ATOM 686 N N . PHE A 1 87 ? 5.527 -5.987 -5.072 1.00 95.19 87 PHE A N 1
ATOM 687 C CA . PHE A 1 87 ? 6.861 -5.651 -4.560 1.00 95.19 87 PHE A CA 1
ATOM 688 C C . PHE A 1 87 ? 7.911 -6.687 -4.966 1.00 95.19 87 PHE A C 1
ATOM 690 O O . PHE A 1 87 ? 9.048 -6.336 -5.289 1.00 95.19 87 PHE A O 1
ATOM 697 N N . LYS A 1 88 ? 7.550 -7.975 -4.976 1.00 95.75 88 LYS A N 1
ATOM 698 C CA . LYS A 1 88 ? 8.444 -9.040 -5.441 1.00 95.75 88 LYS A CA 1
ATOM 699 C C . LYS A 1 88 ? 8.742 -8.907 -6.936 1.00 95.75 88 LYS A C 1
ATOM 701 O O . LYS A 1 88 ? 9.907 -9.015 -7.321 1.00 95.75 88 LYS A O 1
ATOM 706 N N . ALA A 1 89 ? 7.719 -8.665 -7.753 1.00 94.62 89 ALA A N 1
ATOM 707 C CA . ALA A 1 89 ? 7.866 -8.447 -9.188 1.00 94.62 89 ALA A CA 1
ATOM 708 C C . ALA A 1 89 ? 8.717 -7.204 -9.478 1.00 94.62 89 ALA A C 1
ATOM 710 O O . ALA A 1 89 ? 9.653 -7.284 -10.269 1.00 94.62 89 ALA A O 1
ATOM 711 N N . LEU A 1 90 ? 8.472 -6.101 -8.766 1.00 94.31 90 LEU A N 1
ATOM 712 C CA . LEU A 1 90 ? 9.241 -4.866 -8.886 1.00 94.31 90 LEU A CA 1
ATOM 713 C C . LEU A 1 90 ? 10.720 -5.085 -8.558 1.00 94.31 90 LEU A C 1
ATOM 715 O O . LEU A 1 90 ? 11.577 -4.711 -9.347 1.00 94.31 90 LEU A O 1
ATOM 719 N N . ARG A 1 91 ? 11.042 -5.775 -7.456 1.00 93.94 91 ARG A N 1
ATOM 720 C CA . ARG A 1 91 ? 12.437 -6.110 -7.109 1.00 93.94 91 ARG A CA 1
ATOM 721 C C . ARG A 1 91 ? 13.123 -6.963 -8.177 1.00 93.94 91 ARG A C 1
ATOM 723 O O . ARG A 1 91 ? 14.303 -6.754 -8.456 1.00 93.94 91 ARG A O 1
ATOM 730 N N . ALA A 1 92 ? 12.413 -7.937 -8.747 1.00 95.38 92 ALA A N 1
ATOM 731 C CA . ALA A 1 92 ? 12.945 -8.757 -9.833 1.00 95.38 92 ALA A CA 1
ATOM 732 C C . ALA A 1 92 ? 13.208 -7.903 -11.084 1.00 95.38 92 ALA A C 1
ATOM 734 O O . ALA A 1 92 ? 14.315 -7.937 -11.617 1.00 95.38 92 ALA A O 1
ATOM 735 N N . ALA A 1 93 ? 12.237 -7.072 -11.471 1.00 93.25 93 ALA A N 1
ATOM 736 C CA . ALA A 1 93 ? 12.355 -6.156 -12.597 1.00 93.25 93 ALA A CA 1
ATOM 737 C C . ALA A 1 93 ? 13.507 -5.157 -12.409 1.00 93.25 93 ALA A C 1
ATOM 739 O O . ALA A 1 93 ? 14.289 -4.975 -13.336 1.00 93.25 93 ALA A O 1
ATOM 740 N N . SER A 1 94 ? 13.688 -4.573 -11.218 1.00 93.38 94 SER A N 1
ATOM 741 C CA . SER A 1 94 ? 14.815 -3.673 -10.925 1.00 93.38 94 SER A CA 1
ATOM 742 C C . SER A 1 94 ? 16.166 -4.359 -11.103 1.00 93.38 94 SER A C 1
ATOM 744 O O . SER A 1 94 ? 17.060 -3.810 -11.742 1.00 93.38 94 SER A O 1
ATOM 746 N N . LYS A 1 95 ? 16.306 -5.600 -10.624 1.00 94.62 95 LYS A N 1
ATOM 747 C CA . LYS A 1 95 ? 17.533 -6.384 -10.822 1.00 94.62 95 LYS A CA 1
ATOM 748 C C . LYS A 1 95 ? 17.792 -6.706 -12.296 1.00 94.62 95 LYS A C 1
ATOM 750 O O . LYS A 1 95 ? 18.943 -6.810 -12.718 1.00 94.62 95 LYS A O 1
ATOM 755 N N . ASP A 1 96 ? 16.740 -6.908 -13.080 1.00 93.69 96 ASP A N 1
ATOM 756 C CA . ASP A 1 96 ? 16.870 -7.139 -14.516 1.00 93.69 96 ASP A CA 1
ATOM 757 C C . ASP A 1 96 ? 17.177 -5.839 -15.282 1.00 93.69 96 ASP A C 1
ATOM 759 O O . ASP A 1 96 ? 17.998 -5.868 -16.200 1.00 93.69 96 ASP A O 1
ATOM 763 N N . ALA A 1 97 ? 16.646 -4.690 -14.847 1.00 92.00 97 ALA A N 1
ATOM 764 C CA . ALA A 1 97 ? 16.962 -3.374 -15.409 1.00 92.00 97 ALA A CA 1
ATOM 765 C C . ALA A 1 97 ? 18.437 -2.986 -15.223 1.00 92.00 97 ALA A C 1
ATOM 767 O O . ALA A 1 97 ? 19.048 -2.388 -16.114 1.00 92.00 97 ALA A O 1
ATOM 768 N N . GLU A 1 98 ? 19.056 -3.377 -14.104 1.00 91.69 98 GLU A N 1
ATOM 769 C CA . GLU A 1 98 ? 20.487 -3.146 -13.867 1.00 91.69 98 GLU A CA 1
ATOM 770 C C . GLU A 1 98 ? 21.360 -3.758 -14.973 1.00 91.69 98 GLU A C 1
ATOM 772 O O . GLU A 1 98 ? 22.345 -3.139 -15.394 1.00 91.69 98 GLU A O 1
ATOM 777 N N . LYS A 1 99 ? 20.959 -4.925 -15.498 1.00 93.44 99 LYS A N 1
ATOM 778 C CA . LYS A 1 99 ? 21.667 -5.664 -16.557 1.00 93.44 99 LYS A CA 1
ATOM 779 C C . LYS A 1 99 ? 21.540 -5.020 -17.937 1.00 93.44 99 LYS A C 1
ATOM 781 O O . LYS A 1 99 ? 22.241 -5.441 -18.857 1.00 93.44 99 LYS A O 1
ATOM 786 N N . LEU A 1 100 ? 20.662 -4.028 -18.107 1.00 91.69 100 LEU A N 1
ATOM 787 C CA . LEU A 1 100 ? 20.502 -3.348 -19.388 1.00 91.69 100 LEU A CA 1
ATOM 788 C C . LEU A 1 100 ? 21.809 -2.647 -19.792 1.00 91.69 100 LEU A C 1
ATOM 790 O O . LEU A 1 100 ? 22.455 -2.009 -18.950 1.00 91.69 100 LEU A O 1
ATOM 794 N N . PRO A 1 101 ? 22.207 -2.724 -21.071 1.00 92.50 101 PRO A N 1
ATOM 795 C CA . PRO A 1 101 ? 23.419 -2.072 -21.542 1.00 92.50 101 PRO A CA 1
ATOM 796 C C . PRO A 1 101 ? 23.303 -0.544 -21.447 1.00 92.50 101 PRO A C 1
ATOM 798 O O . PRO A 1 101 ? 22.221 0.029 -21.563 1.00 92.50 101 PRO A O 1
ATOM 801 N N . THR A 1 102 ? 24.429 0.136 -21.232 1.00 91.94 102 THR A N 1
ATOM 802 C CA . THR A 1 102 ? 24.517 1.610 -21.247 1.00 91.94 102 THR A CA 1
ATOM 803 C C . THR A 1 102 ? 24.752 2.169 -22.648 1.00 91.94 102 THR A C 1
ATOM 805 O O . THR A 1 102 ? 24.465 3.339 -22.902 1.00 91.94 102 THR A O 1
ATOM 808 N N . GLU A 1 103 ? 25.247 1.339 -23.563 1.00 92.31 103 GLU A N 1
ATOM 809 C CA . GLU A 1 103 ? 25.410 1.648 -24.977 1.00 92.31 103 GLU A CA 1
ATOM 810 C C . GLU A 1 103 ? 25.115 0.419 -25.836 1.00 92.31 103 GLU A C 1
ATOM 812 O O . GLU A 1 103 ? 25.398 -0.711 -25.437 1.00 92.31 103 GLU A O 1
ATOM 817 N N . VAL A 1 104 ? 24.575 0.644 -27.031 1.00 92.25 104 VAL A N 1
ATOM 818 C CA . VAL A 1 104 ? 24.402 -0.390 -28.053 1.00 92.25 104 VAL A CA 1
ATOM 819 C C . VAL A 1 104 ? 25.000 0.101 -29.360 1.00 92.25 104 VAL A C 1
ATOM 821 O O . VAL A 1 104 ? 24.828 1.259 -29.746 1.00 92.25 104 VAL A O 1
ATOM 824 N N . ARG A 1 105 ? 25.724 -0.786 -30.046 1.00 90.44 105 ARG A N 1
ATOM 825 C CA . ARG A 1 105 ? 26.304 -0.513 -31.361 1.00 90.44 105 ARG A CA 1
ATOM 826 C C . ARG A 1 105 ? 25.538 -1.279 -32.424 1.00 90.44 105 ARG A C 1
ATOM 828 O O . ARG A 1 105 ? 25.494 -2.504 -32.385 1.00 90.44 105 ARG A O 1
ATOM 835 N N . VAL A 1 106 ? 24.979 -0.546 -33.379 1.00 87.75 106 VAL A N 1
ATOM 836 C CA . VAL A 1 106 ? 24.311 -1.099 -34.558 1.00 87.75 106 VAL A CA 1
ATOM 837 C C . VAL A 1 106 ? 25.069 -0.615 -35.785 1.00 87.75 106 VAL A C 1
ATOM 839 O O . VAL A 1 106 ? 25.059 0.573 -36.111 1.00 87.75 106 VAL A O 1
ATOM 842 N N . ASP A 1 107 ? 25.764 -1.542 -36.444 1.00 86.31 107 ASP A N 1
ATOM 843 C CA . ASP A 1 107 ? 26.690 -1.269 -37.546 1.00 86.31 107 ASP A CA 1
ATOM 844 C C . ASP A 1 107 ? 27.687 -0.139 -37.187 1.00 86.31 107 ASP A C 1
ATOM 846 O O . ASP A 1 107 ? 28.573 -0.329 -36.353 1.00 86.31 107 ASP A O 1
ATOM 850 N N . ASN A 1 108 ? 27.527 1.049 -37.779 1.00 80.31 108 ASN A N 1
ATOM 851 C CA . ASN A 1 108 ? 28.415 2.202 -37.588 1.00 80.31 108 ASN A CA 1
ATOM 852 C C . ASN A 1 108 ? 27.860 3.251 -36.607 1.00 80.31 108 ASN A C 1
ATOM 854 O O . ASN A 1 108 ? 28.404 4.351 -36.509 1.00 80.31 108 ASN A O 1
ATOM 858 N N . VAL A 1 109 ? 26.757 2.952 -35.916 1.00 80.69 109 VAL A N 1
ATOM 859 C CA . VAL A 1 109 ? 26.087 3.872 -34.991 1.00 80.69 109 VAL A CA 1
ATOM 860 C C . VAL A 1 109 ? 26.212 3.340 -33.568 1.00 80.69 109 VAL A C 1
ATOM 862 O O . VAL A 1 109 ? 25.866 2.195 -33.295 1.00 80.69 109 VAL A O 1
ATOM 865 N N . CYS A 1 110 ? 26.685 4.184 -32.649 1.00 86.56 110 CYS A N 1
ATOM 866 C CA . CYS A 1 110 ? 26.670 3.912 -31.213 1.00 86.56 110 CYS A CA 1
ATOM 867 C C . CYS A 1 110 ? 25.564 4.747 -30.560 1.00 86.56 110 CYS A C 1
ATOM 869 O O . CYS A 1 110 ? 25.555 5.974 -30.686 1.00 86.56 110 CYS A O 1
ATOM 871 N N . VAL A 1 111 ? 24.627 4.087 -29.883 1.00 87.75 111 VAL A N 1
ATOM 872 C CA . VAL A 1 111 ? 23.508 4.717 -29.180 1.00 87.75 111 VAL A CA 1
ATOM 873 C C . VAL A 1 111 ? 23.735 4.584 -27.682 1.00 87.75 111 VAL A C 1
ATOM 875 O O . VAL A 1 111 ? 23.857 3.476 -27.168 1.00 87.75 111 VAL A O 1
ATOM 878 N N . SER A 1 112 ? 23.761 5.712 -26.972 1.00 90.19 112 SER A N 1
ATOM 879 C CA . SER A 1 112 ? 23.757 5.710 -25.509 1.00 90.19 112 SER A CA 1
ATOM 880 C C . SER A 1 112 ? 22.340 5.484 -24.983 1.00 90.19 112 SER A C 1
ATOM 882 O O . SER A 1 112 ? 21.398 6.161 -25.395 1.00 90.19 112 SER A O 1
ATOM 884 N N . LEU A 1 113 ? 22.214 4.557 -24.036 1.00 90.62 113 LEU A N 1
ATOM 885 C CA . LEU A 1 113 ? 20.975 4.195 -23.349 1.00 90.62 113 LEU A CA 1
ATOM 886 C C . LEU A 1 113 ? 20.891 4.770 -21.929 1.00 90.62 113 LEU A C 1
ATOM 888 O O . LEU A 1 113 ? 19.932 4.504 -21.211 1.00 90.62 113 LEU A O 1
ATOM 892 N N . THR A 1 114 ? 21.856 5.592 -21.510 1.00 91.50 114 THR A N 1
ATOM 893 C CA . THR A 1 114 ? 21.928 6.132 -20.142 1.00 91.50 114 THR A CA 1
ATOM 894 C C . THR A 1 114 ? 20.657 6.880 -19.733 1.00 91.50 114 THR A C 1
ATOM 896 O O . THR A 1 114 ? 20.134 6.652 -18.646 1.00 91.50 114 THR A O 1
ATOM 899 N N . SER A 1 115 ? 20.115 7.734 -20.608 1.00 88.56 115 SER A N 1
ATOM 900 C CA . SER A 1 115 ? 18.874 8.471 -20.324 1.00 88.56 115 SER A CA 1
ATOM 901 C C . SER A 1 115 ? 17.650 7.558 -20.231 1.00 88.56 115 SER A C 1
ATOM 903 O O . SER A 1 115 ? 16.738 7.844 -19.465 1.00 88.56 115 SER A O 1
ATOM 905 N N . MET A 1 116 ? 17.634 6.458 -20.986 1.00 89.69 116 MET A N 1
ATOM 906 C CA . MET A 1 116 ? 16.563 5.465 -20.919 1.00 89.69 116 MET A CA 1
ATOM 907 C C . MET A 1 116 ? 16.637 4.677 -19.612 1.00 89.69 116 MET A C 1
ATOM 909 O O . MET A 1 116 ? 15.622 4.551 -18.939 1.00 89.69 116 MET A O 1
ATOM 913 N N . LYS A 1 117 ? 17.832 4.224 -19.205 1.00 91.56 117 LYS A N 1
ATOM 914 C CA . LYS A 1 117 ? 18.027 3.568 -17.901 1.00 91.56 117 LYS A CA 1
ATOM 915 C C . LYS A 1 117 ? 17.573 4.465 -16.751 1.00 91.56 117 LYS A C 1
ATOM 917 O O . LYS A 1 117 ? 16.800 4.021 -15.917 1.00 91.56 117 LYS A O 1
ATOM 922 N N . ALA A 1 118 ? 17.957 5.743 -16.772 1.00 91.50 118 ALA A N 1
ATOM 923 C CA . ALA A 1 118 ? 17.509 6.702 -15.765 1.00 91.50 118 ALA A CA 1
ATOM 924 C C . ALA A 1 118 ? 15.976 6.864 -15.734 1.00 91.50 118 ALA A C 1
ATOM 926 O O . ALA A 1 118 ? 15.398 6.974 -14.657 1.00 91.50 118 ALA A O 1
ATOM 927 N N . ALA A 1 119 ? 15.313 6.856 -16.897 1.00 90.88 119 ALA A N 1
ATOM 928 C CA . ALA A 1 119 ? 13.853 6.911 -16.971 1.00 90.88 119 ALA A CA 1
ATOM 929 C C . ALA A 1 119 ? 13.191 5.635 -16.425 1.00 90.88 119 ALA A C 1
ATOM 931 O O . ALA A 1 119 ? 12.188 5.731 -15.727 1.00 90.88 119 ALA A O 1
ATOM 932 N N . ILE A 1 120 ? 13.758 4.458 -16.703 1.00 91.94 120 ILE A N 1
ATOM 933 C CA . ILE A 1 120 ? 13.290 3.174 -16.160 1.00 9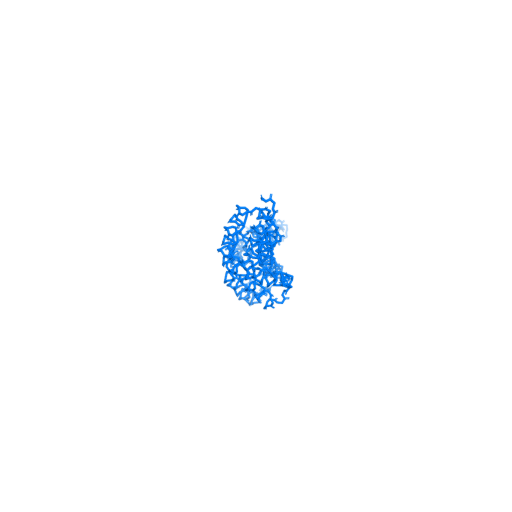1.94 120 ILE A CA 1
ATOM 934 C C . ILE A 1 120 ? 13.435 3.162 -14.634 1.00 91.94 120 ILE A C 1
ATOM 936 O O . ILE A 1 120 ? 12.478 2.844 -13.933 1.00 91.94 120 ILE A O 1
ATOM 940 N N . ASP A 1 121 ? 14.596 3.569 -14.114 1.00 92.38 121 ASP A N 1
ATOM 941 C CA . ASP A 1 121 ? 14.842 3.652 -12.671 1.00 92.38 121 ASP A CA 1
ATOM 942 C C . ASP A 1 121 ? 13.832 4.586 -11.989 1.00 92.38 121 ASP A C 1
ATOM 944 O O . ASP A 1 121 ? 13.327 4.284 -10.908 1.00 92.38 121 ASP A O 1
ATOM 948 N N . GLU A 1 122 ? 13.504 5.708 -12.631 1.00 92.62 122 GLU A N 1
ATOM 949 C CA . GLU A 1 122 ? 12.507 6.647 -12.125 1.00 92.62 122 GLU A CA 1
ATOM 950 C C . GLU A 1 122 ? 11.089 6.063 -12.143 1.00 92.62 122 GLU A C 1
ATOM 952 O O . GLU A 1 122 ? 10.372 6.172 -11.151 1.00 92.62 122 GLU A O 1
ATOM 957 N N . GLN A 1 123 ? 10.696 5.367 -13.216 1.00 91.50 123 GLN A N 1
ATOM 958 C CA . GLN A 1 123 ? 9.410 4.660 -13.277 1.00 91.50 123 GLN A CA 1
ATOM 959 C C . GLN A 1 123 ? 9.296 3.594 -12.178 1.00 91.50 123 GLN A C 1
ATOM 961 O O . GLN A 1 123 ? 8.242 3.448 -11.559 1.00 91.50 123 GLN A O 1
ATOM 966 N N . MET A 1 124 ? 10.384 2.873 -11.891 1.00 92.81 124 MET A N 1
ATOM 967 C CA . MET A 1 124 ? 10.423 1.873 -10.821 1.00 92.81 124 MET A CA 1
ATOM 968 C C . MET A 1 124 ? 10.303 2.493 -9.430 1.00 92.81 124 MET A C 1
ATOM 970 O O . MET A 1 124 ? 9.574 1.958 -8.594 1.00 92.81 124 MET A O 1
ATOM 974 N N . ARG A 1 125 ? 10.980 3.622 -9.178 1.00 92.81 125 ARG A N 1
ATOM 975 C CA . ARG A 1 125 ? 10.811 4.378 -7.925 1.00 92.81 125 ARG A CA 1
ATOM 976 C C . ARG A 1 125 ? 9.386 4.892 -7.781 1.00 92.81 125 ARG A C 1
ATOM 978 O O . ARG A 1 125 ? 8.779 4.682 -6.740 1.00 92.81 125 ARG A O 1
ATOM 985 N N . SER A 1 126 ? 8.828 5.471 -8.840 1.00 93.19 126 SER A N 1
ATOM 986 C CA . SER A 1 126 ? 7.450 5.957 -8.831 1.00 93.19 126 SER A CA 1
ATOM 987 C C . SER A 1 126 ? 6.454 4.834 -8.524 1.00 93.19 126 SER A C 1
ATOM 989 O O . SER A 1 126 ? 5.576 5.018 -7.687 1.00 93.19 126 SER A O 1
ATOM 991 N N . LEU A 1 127 ? 6.632 3.636 -9.095 1.00 93.25 127 LEU A N 1
ATOM 992 C CA . LEU A 1 127 ? 5.795 2.480 -8.761 1.00 93.25 127 LEU A CA 1
ATOM 993 C C . LEU A 1 127 ? 5.991 2.020 -7.306 1.00 93.25 127 LEU A C 1
ATOM 995 O O . LEU A 1 127 ? 5.011 1.710 -6.630 1.00 93.25 127 LEU A O 1
ATOM 999 N N . GLN A 1 128 ? 7.228 1.999 -6.799 1.00 93.38 128 GLN A N 1
ATOM 1000 C CA . GLN A 1 128 ? 7.515 1.689 -5.391 1.00 93.38 128 GLN A CA 1
ATOM 1001 C C . GLN A 1 128 ? 6.781 2.652 -4.445 1.00 93.38 128 GLN A C 1
ATOM 1003 O O . GLN A 1 128 ? 6.194 2.213 -3.447 1.00 93.38 128 GLN A O 1
ATOM 1008 N N . ASP A 1 129 ? 6.792 3.943 -4.768 1.00 93.12 129 ASP A N 1
ATOM 1009 C CA . ASP A 1 129 ? 6.138 4.990 -3.990 1.00 93.12 129 ASP A CA 1
ATOM 1010 C C . ASP A 1 129 ? 4.612 4.871 -4.066 1.00 93.12 129 ASP A C 1
ATOM 1012 O O . ASP A 1 129 ? 3.954 4.889 -3.025 1.00 93.12 129 ASP A O 1
ATOM 1016 N N . SER A 1 130 ? 4.040 4.636 -5.252 1.00 94.19 130 SER A N 1
ATOM 1017 C CA . SER A 1 130 ? 2.599 4.398 -5.428 1.00 94.19 130 SER A CA 1
ATOM 1018 C C . SER A 1 130 ? 2.111 3.148 -4.686 1.00 94.19 130 SER A C 1
ATOM 1020 O O . SER A 1 130 ? 1.077 3.179 -4.010 1.00 94.19 130 SER A O 1
ATOM 1022 N N . LEU A 1 131 ? 2.865 2.043 -4.731 1.00 94.81 131 LEU A N 1
ATOM 1023 C CA . LEU A 1 131 ? 2.558 0.823 -3.972 1.00 94.81 131 LEU A CA 1
ATOM 1024 C C . LEU A 1 131 ? 2.594 1.076 -2.462 1.00 94.81 131 LEU A C 1
ATOM 1026 O O . LEU A 1 131 ? 1.679 0.683 -1.741 1.00 94.81 131 LEU A O 1
ATOM 1030 N N . THR A 1 132 ? 3.626 1.763 -1.976 1.00 93.44 132 THR A N 1
ATOM 1031 C CA . THR A 1 132 ? 3.772 2.072 -0.546 1.00 93.44 132 THR A CA 1
ATOM 1032 C C . THR A 1 132 ? 2.687 3.044 -0.077 1.00 93.44 132 THR A C 1
ATOM 1034 O O . THR A 1 132 ? 2.078 2.850 0.977 1.00 93.44 132 THR A O 1
ATOM 1037 N N . GLY A 1 133 ? 2.409 4.071 -0.881 1.00 93.69 133 GLY A N 1
ATOM 1038 C CA . GLY A 1 133 ? 1.389 5.076 -0.619 1.00 93.69 133 GLY A CA 1
ATOM 1039 C C . GLY A 1 133 ? -0.014 4.479 -0.589 1.00 93.69 133 GLY A C 1
ATOM 1040 O O . GLY A 1 133 ? -0.757 4.733 0.355 1.00 93.69 133 GLY A O 1
ATOM 1041 N N . SER A 1 134 ? -0.372 3.646 -1.568 1.00 95.38 134 SER A N 1
ATOM 1042 C CA . SER A 1 134 ? -1.678 2.971 -1.599 1.00 95.38 134 SER A CA 1
ATOM 1043 C C . SER A 1 134 ? -1.881 2.035 -0.407 1.00 95.38 134 SER A C 1
ATOM 1045 O O . SER A 1 134 ? -2.932 2.090 0.229 1.00 95.38 134 SER A O 1
ATOM 1047 N N . LEU A 1 135 ? -0.868 1.237 -0.050 1.00 95.19 135 LEU A N 1
ATOM 1048 C CA . LEU A 1 135 ? -0.914 0.319 1.087 1.00 95.19 135 LEU A CA 1
ATOM 1049 C C . LEU A 1 135 ? -1.176 1.073 2.395 1.00 95.19 135 LEU A C 1
ATOM 1051 O O . LEU A 1 135 ? -2.025 0.669 3.191 1.00 95.19 135 LEU A O 1
ATOM 1055 N N . LYS A 1 136 ? -0.480 2.199 2.591 1.00 94.75 136 LYS A N 1
ATOM 1056 C CA . LYS A 1 136 ? -0.666 3.067 3.755 1.00 94.75 136 LYS A CA 1
ATOM 1057 C C . LYS A 1 136 ? -2.048 3.721 3.762 1.00 94.75 136 LYS A C 1
ATOM 1059 O O . LYS A 1 136 ? -2.736 3.631 4.772 1.00 94.75 136 LYS A O 1
ATOM 1064 N N . ARG A 1 137 ? -2.481 4.310 2.641 1.00 95.06 137 ARG A N 1
ATOM 1065 C CA . ARG A 1 137 ? -3.805 4.946 2.514 1.00 95.06 137 ARG A CA 1
ATOM 1066 C C . ARG A 1 137 ? -4.942 3.964 2.795 1.00 95.06 137 ARG A C 1
ATOM 1068 O O . ARG A 1 137 ? -5.852 4.300 3.544 1.00 95.06 137 ARG A O 1
ATOM 1075 N N . LYS A 1 138 ? -4.885 2.746 2.238 1.00 95.44 138 LYS A N 1
ATOM 1076 C CA . LYS A 1 138 ? -5.898 1.714 2.510 1.00 95.44 138 LYS A CA 1
ATOM 1077 C C . LYS A 1 138 ? -5.863 1.275 3.976 1.00 95.44 138 LYS A C 1
ATOM 1079 O O . LYS A 1 138 ? -6.915 1.188 4.591 1.00 95.44 138 LYS A O 1
ATOM 1084 N N . GLY A 1 139 ? -4.679 1.098 4.569 1.00 95.62 139 GLY A N 1
ATOM 1085 C CA . GLY A 1 139 ? -4.558 0.813 6.004 1.00 95.62 139 GLY A CA 1
ATOM 1086 C C . GLY A 1 139 ? -5.110 1.926 6.909 1.00 95.62 139 GLY A C 1
ATOM 1087 O O . GLY A 1 139 ? -5.731 1.632 7.925 1.00 95.62 139 GLY A O 1
ATOM 1088 N N . GLU A 1 140 ? -4.926 3.198 6.545 1.00 96.00 140 GLU A N 1
ATOM 1089 C CA . GLU A 1 140 ? -5.495 4.350 7.263 1.00 96.00 140 GLU A CA 1
ATOM 1090 C C . GLU A 1 140 ? -7.022 4.414 7.141 1.00 96.00 140 GLU A C 1
ATOM 1092 O O . GLU A 1 140 ? -7.697 4.674 8.134 1.00 96.00 140 GLU A O 1
ATOM 1097 N N . ALA A 1 141 ? -7.571 4.140 5.954 1.00 95.94 141 ALA A N 1
ATOM 1098 C CA . ALA A 1 141 ? -9.016 4.100 5.737 1.00 95.94 141 ALA A CA 1
ATOM 1099 C C . ALA A 1 141 ? -9.684 2.978 6.548 1.00 95.94 141 ALA A C 1
ATOM 1101 O O . ALA A 1 141 ? -10.669 3.218 7.241 1.00 95.94 141 ALA A O 1
ATOM 1102 N N . GLU A 1 142 ? -9.106 1.775 6.523 1.00 96.12 142 GLU A N 1
ATOM 1103 C CA . GLU A 1 142 ? -9.581 0.634 7.313 1.00 96.12 142 GLU A CA 1
ATOM 1104 C C . GLU A 1 142 ? -9.461 0.900 8.818 1.00 96.12 142 GLU A C 1
ATOM 1106 O O . GLU A 1 142 ? -10.382 0.602 9.575 1.00 96.12 142 GLU A O 1
ATOM 1111 N N . LYS A 1 143 ? -8.354 1.509 9.267 1.00 96.88 143 LYS A N 1
ATOM 1112 C CA . LYS A 1 143 ? -8.204 1.957 10.657 1.00 96.88 143 LYS A CA 1
ATOM 1113 C C . LYS A 1 143 ? -9.346 2.899 11.045 1.00 96.88 143 LYS A C 1
ATOM 1115 O O . LYS A 1 143 ? -9.954 2.691 12.091 1.00 96.88 143 LYS A O 1
ATOM 1120 N N . LEU A 1 144 ? -9.620 3.916 10.226 1.00 97.06 144 LEU A N 1
ATOM 1121 C CA . LEU A 1 144 ? -10.643 4.921 10.511 1.00 97.06 144 LEU A CA 1
ATOM 1122 C C . LEU A 1 144 ? -12.038 4.292 10.635 1.00 97.06 144 LEU A C 1
ATOM 1124 O O . LEU A 1 144 ? -12.812 4.696 11.498 1.00 97.06 144 LEU A O 1
ATOM 1128 N N . GLU A 1 145 ? -12.349 3.287 9.817 1.00 97.25 145 GLU A N 1
ATOM 1129 C CA . GLU A 1 145 ? -13.606 2.535 9.909 1.00 97.25 145 GLU A CA 1
ATOM 1130 C C . GLU A 1 145 ? -13.734 1.805 11.258 1.00 97.25 145 GLU A C 1
ATOM 1132 O O . GLU A 1 145 ? -14.777 1.879 11.912 1.00 97.25 145 GLU A O 1
ATOM 1137 N N . VAL A 1 146 ? -12.654 1.172 11.733 1.00 97.75 146 VAL A N 1
ATOM 1138 C CA . VAL A 1 146 ? -12.646 0.538 13.061 1.00 97.75 146 VAL A CA 1
ATOM 1139 C C . VAL A 1 146 ? -12.751 1.586 14.178 1.00 97.75 146 VAL A C 1
ATOM 1141 O O . VAL A 1 146 ? -13.491 1.368 15.135 1.00 97.75 146 VAL A O 1
ATOM 1144 N N . GLU A 1 147 ? -12.069 2.733 14.070 1.00 97.00 147 GLU A N 1
ATOM 1145 C CA . GLU A 1 147 ? -12.178 3.828 15.052 1.00 97.00 147 GLU A CA 1
ATOM 1146 C C . GLU A 1 147 ? -13.609 4.377 15.135 1.00 97.00 147 GLU A C 1
ATOM 1148 O O . GLU A 1 147 ? -14.119 4.599 16.232 1.00 97.00 147 GLU A O 1
ATOM 1153 N N . GLN A 1 148 ? -14.286 4.556 13.997 1.00 96.81 148 GLN A N 1
ATOM 1154 C CA . GLN A 1 148 ? -15.689 4.983 13.959 1.00 96.81 148 GLN A CA 1
ATOM 1155 C C . GLN A 1 148 ? -16.595 3.980 14.678 1.00 96.81 148 GLN A C 1
ATOM 1157 O O . GLN A 1 148 ? -17.357 4.372 15.558 1.00 96.81 148 GLN A O 1
ATOM 1162 N N . PHE A 1 149 ? -16.440 2.683 14.393 1.00 97.19 149 PHE A N 1
ATOM 1163 C CA . PHE A 1 149 ? -17.167 1.635 15.110 1.00 97.19 149 PHE A CA 1
ATOM 1164 C C . PHE A 1 149 ? -16.920 1.674 16.626 1.00 97.19 149 PHE A C 1
ATOM 1166 O O . PHE A 1 149 ? -17.861 1.544 17.409 1.00 97.19 149 PHE A O 1
ATOM 1173 N N . LEU A 1 150 ? -15.667 1.852 17.057 1.00 96.94 150 LEU A N 1
ATOM 1174 C CA . LEU A 1 150 ? -15.321 1.915 18.478 1.00 96.94 150 LEU A CA 1
ATOM 1175 C C . LEU A 1 150 ? -15.913 3.143 19.171 1.00 96.94 150 LEU A C 1
ATOM 1177 O O . LEU A 1 150 ? -16.339 3.035 20.321 1.00 96.94 150 LEU A O 1
ATOM 1181 N N . ASN A 1 151 ? -15.956 4.288 18.489 1.00 95.69 151 ASN A N 1
ATOM 1182 C CA . ASN A 1 151 ? -16.590 5.498 19.005 1.00 95.69 151 ASN A CA 1
ATOM 1183 C C . ASN A 1 151 ? -18.101 5.294 19.179 1.00 95.69 151 ASN A C 1
ATOM 1185 O O . ASN A 1 151 ? -18.610 5.495 20.280 1.00 95.69 151 ASN A O 1
ATOM 1189 N N . ASP A 1 152 ? -18.789 4.783 18.154 1.00 94.50 152 ASP A N 1
ATOM 1190 C CA . ASP A 1 152 ? -20.227 4.490 18.220 1.00 94.50 152 ASP A CA 1
ATOM 1191 C C . ASP A 1 152 ? -20.550 3.485 19.339 1.00 94.50 152 ASP A C 1
ATOM 1193 O O . ASP A 1 152 ? -21.513 3.646 20.097 1.00 94.50 152 ASP A O 1
ATOM 1197 N N . ALA A 1 153 ? -19.723 2.443 19.477 1.00 95.00 153 ALA A N 1
ATOM 1198 C CA . ALA A 1 153 ? -19.881 1.446 20.525 1.00 95.00 153 ALA A CA 1
ATOM 1199 C C . ALA A 1 153 ? -19.660 2.041 21.920 1.00 95.00 153 ALA A C 1
ATOM 1201 O O . ALA A 1 153 ? -20.433 1.773 22.840 1.00 95.00 153 ALA A O 1
ATOM 1202 N N . ARG A 1 154 ? -18.627 2.873 22.086 1.00 94.44 154 ARG A N 1
ATOM 1203 C CA . ARG A 1 154 ? -18.337 3.561 23.347 1.00 94.44 154 ARG A CA 1
ATOM 1204 C C . ARG A 1 154 ? -19.493 4.456 23.771 1.00 94.44 154 ARG A C 1
ATOM 1206 O O . ARG A 1 154 ? -19.876 4.392 24.939 1.00 94.44 154 ARG A O 1
ATOM 1213 N N . ASP A 1 155 ? -20.026 5.249 22.849 1.00 92.94 155 ASP A N 1
ATOM 1214 C CA . ASP A 1 155 ? -21.117 6.179 23.126 1.00 92.94 155 ASP A CA 1
ATOM 1215 C C . ASP A 1 155 ? -22.372 5.419 23.571 1.00 92.94 155 ASP A C 1
ATOM 1217 O O . ASP A 1 155 ? -22.977 5.779 24.581 1.00 92.94 155 ASP A O 1
ATOM 1221 N N . MET A 1 156 ? -22.705 4.305 22.904 1.00 91.75 156 MET A N 1
ATOM 1222 C CA . MET A 1 156 ? -23.823 3.435 23.291 1.00 91.75 156 MET A CA 1
ATOM 1223 C C . MET A 1 156 ? -23.637 2.856 24.702 1.00 91.75 156 MET A C 1
ATOM 1225 O O . MET A 1 156 ? -24.535 2.958 25.536 1.00 91.75 156 MET A O 1
ATOM 1229 N N . LEU A 1 157 ? -22.454 2.307 24.995 1.00 90.00 157 LEU A N 1
ATOM 1230 C CA . LEU A 1 157 ? -22.139 1.672 26.282 1.00 90.00 157 LEU A CA 1
ATOM 1231 C C . LEU A 1 157 ? -22.046 2.663 27.453 1.00 90.00 157 LEU A C 1
ATOM 1233 O O . LEU A 1 157 ? -22.049 2.247 28.609 1.00 90.00 157 LEU A O 1
ATOM 1237 N N . GLN A 1 158 ? -21.912 3.963 27.177 1.00 89.88 158 GLN A N 1
ATOM 1238 C CA . GLN A 1 158 ? -21.899 5.021 28.191 1.00 89.88 158 GLN A CA 1
ATOM 1239 C C . GLN A 1 158 ? -23.288 5.594 28.489 1.00 89.88 158 GLN A C 1
ATOM 1241 O O . GLN A 1 158 ? -23.431 6.349 29.455 1.00 89.88 158 GLN A O 1
ATOM 1246 N N . MET A 1 159 ? -24.309 5.260 27.694 1.00 87.38 159 MET A N 1
ATOM 1247 C CA . MET A 1 159 ? -25.671 5.711 27.963 1.00 87.38 159 MET A CA 1
ATOM 1248 C C . MET A 1 159 ? -26.193 5.096 29.267 1.00 87.38 159 MET A C 1
ATOM 1250 O O . MET A 1 159 ? -25.897 3.953 29.609 1.00 87.38 159 MET A O 1
ATOM 1254 N N . LYS A 1 160 ? -27.000 5.861 30.005 1.00 86.25 160 LYS A N 1
ATOM 1255 C CA . LYS A 1 160 ? -27.724 5.374 31.183 1.00 86.25 160 LYS A CA 1
ATOM 1256 C C . LYS A 1 160 ? -29.192 5.197 30.812 1.00 86.25 160 LYS A C 1
ATOM 1258 O O . LYS A 1 160 ? -29.782 6.131 30.270 1.00 86.25 160 LYS A O 1
ATOM 1263 N N . ALA A 1 161 ? -29.772 4.039 31.117 1.00 86.19 161 ALA A N 1
ATOM 1264 C CA . ALA A 1 161 ? -31.191 3.817 30.888 1.00 86.19 161 ALA A CA 1
ATOM 1265 C C . ALA A 1 161 ? -32.036 4.513 31.963 1.00 86.19 161 ALA A C 1
ATOM 1267 O O . ALA A 1 161 ? -31.709 4.483 33.152 1.00 86.19 161 ALA A O 1
ATOM 1268 N N . ASN A 1 162 ? -33.151 5.107 31.547 1.00 85.75 162 ASN A N 1
ATOM 1269 C CA . ASN A 1 162 ? -34.110 5.789 32.420 1.00 85.75 162 ASN A CA 1
ATOM 1270 C C . ASN A 1 162 ? -35.422 5.004 32.570 1.00 85.75 162 ASN A C 1
ATOM 1272 O O . ASN A 1 162 ? -36.267 5.355 33.394 1.00 85.75 162 ASN A O 1
ATOM 1276 N N . SER A 1 163 ? -35.603 3.941 31.783 1.00 88.94 163 SER A N 1
ATOM 1277 C CA . SER A 1 163 ? -36.776 3.068 31.818 1.00 88.94 163 SER A CA 1
ATOM 1278 C C . SER A 1 163 ? -36.408 1.603 31.571 1.00 88.94 163 SER A C 1
ATOM 1280 O O . SER A 1 163 ? -35.322 1.278 31.089 1.00 88.94 163 SER A O 1
ATOM 1282 N N . VAL A 1 164 ? -37.328 0.696 31.912 1.00 86.00 164 VAL A N 1
ATOM 1283 C CA . VAL A 1 164 ? -37.151 -0.749 31.682 1.00 86.00 164 VAL A CA 1
ATOM 1284 C C . VAL A 1 164 ? -37.190 -1.068 30.184 1.00 86.00 164 VAL A C 1
ATOM 1286 O O . VAL A 1 164 ? -36.490 -1.968 29.725 1.00 86.00 164 VAL A O 1
ATOM 1289 N N . GLU A 1 165 ? -37.976 -0.313 29.423 1.00 88.75 165 GLU A N 1
ATOM 1290 C CA . GLU A 1 165 ? -38.050 -0.376 27.969 1.00 88.75 165 GLU A CA 1
ATOM 1291 C C . GLU A 1 165 ? -36.715 0.046 27.331 1.00 88.75 165 GLU A C 1
ATOM 1293 O O . GLU A 1 165 ? -36.177 -0.698 26.511 1.00 88.75 165 GLU A O 1
ATOM 1298 N N . GLU A 1 166 ? -36.111 1.154 27.785 1.00 90.12 166 GLU A N 1
ATOM 1299 C CA . GLU A 1 166 ? -34.777 1.592 27.335 1.00 90.12 166 GLU A CA 1
ATOM 1300 C C . GLU A 1 166 ? -33.692 0.545 27.630 1.00 90.12 166 GLU A C 1
ATOM 1302 O O . GLU A 1 166 ? -32.810 0.327 26.802 1.00 90.12 166 GLU A O 1
ATOM 1307 N N . ILE A 1 167 ? -33.773 -0.172 28.760 1.00 87.62 167 ILE A N 1
ATOM 1308 C CA . ILE A 1 167 ? -32.844 -1.277 29.061 1.00 87.62 167 ILE A CA 1
ATOM 1309 C C . ILE A 1 167 ? -32.945 -2.383 28.005 1.00 87.62 167 ILE A C 1
ATOM 1311 O O . ILE A 1 167 ? -31.923 -2.915 27.566 1.00 87.62 167 ILE A O 1
ATOM 1315 N N . ALA A 1 168 ? -34.160 -2.746 27.587 1.00 89.06 168 ALA A N 1
ATOM 1316 C CA . ALA A 1 168 ? -34.352 -3.761 26.555 1.00 89.06 168 ALA A CA 1
ATOM 1317 C C . ALA A 1 168 ? -33.777 -3.305 25.201 1.00 89.06 168 ALA A C 1
ATOM 1319 O O . ALA A 1 168 ? -33.108 -4.090 24.525 1.00 89.06 168 ALA A O 1
ATOM 1320 N N . GLU A 1 169 ? -33.968 -2.033 24.838 1.00 90.88 169 GLU A N 1
ATOM 1321 C CA . GLU A 1 169 ? -33.373 -1.440 23.634 1.00 90.88 169 GLU A CA 1
ATOM 1322 C C . GLU A 1 169 ? -31.838 -1.420 23.694 1.00 90.88 169 GLU A C 1
ATOM 1324 O O . GLU A 1 169 ? -31.173 -1.792 22.725 1.00 90.88 169 GLU A O 1
ATOM 1329 N N . MET A 1 170 ? -31.254 -1.047 24.836 1.00 91.31 170 MET A N 1
ATOM 1330 C CA . MET A 1 170 ? -29.802 -1.057 25.037 1.00 91.31 170 MET A CA 1
ATOM 1331 C C . MET A 1 170 ? -29.207 -2.467 24.937 1.00 91.31 170 MET A C 1
ATOM 1333 O O . MET A 1 170 ? -28.133 -2.635 24.359 1.00 91.31 170 MET A O 1
ATOM 1337 N N . ARG A 1 171 ? -29.909 -3.501 25.423 1.00 91.75 171 ARG A N 1
ATOM 1338 C CA . ARG A 1 171 ? -29.492 -4.906 25.232 1.00 91.75 171 ARG A CA 1
ATOM 1339 C C . ARG A 1 171 ? -29.485 -5.308 23.764 1.00 91.75 171 ARG A C 1
ATOM 1341 O O . ARG A 1 171 ? -28.541 -5.958 23.319 1.00 91.75 171 ARG A O 1
ATOM 1348 N N . ALA A 1 172 ? -30.516 -4.921 23.014 1.00 92.56 172 ALA A N 1
ATOM 1349 C CA . ALA A 1 172 ? -30.582 -5.198 21.583 1.00 92.56 172 ALA A CA 1
ATOM 1350 C C . ALA A 1 172 ? -29.404 -4.543 20.838 1.00 92.56 172 ALA A C 1
ATOM 1352 O O . ALA A 1 172 ? -28.697 -5.227 20.101 1.00 92.56 172 ALA A O 1
ATOM 1353 N N . LYS A 1 173 ? -29.116 -3.264 21.120 1.00 92.38 173 LYS A N 1
ATOM 1354 C CA . LYS A 1 173 ? -27.962 -2.551 20.543 1.00 92.38 173 LYS A CA 1
ATOM 1355 C C . LYS A 1 173 ? -26.622 -3.183 20.923 1.00 92.38 173 LYS A C 1
ATOM 1357 O O . LYS A 1 173 ? -25.757 -3.332 20.067 1.00 92.38 173 LYS A O 1
ATOM 1362 N N . ALA A 1 174 ? -26.441 -3.595 22.180 1.00 92.19 174 ALA A N 1
ATOM 1363 C CA . ALA A 1 174 ? -25.218 -4.273 22.617 1.00 92.19 174 ALA A CA 1
ATOM 1364 C C . ALA A 1 174 ? -24.982 -5.575 21.837 1.00 92.19 174 ALA A C 1
ATOM 1366 O O . ALA A 1 174 ? -23.865 -5.848 21.401 1.00 92.19 174 ALA A O 1
ATOM 1367 N N . LYS A 1 175 ? -26.047 -6.343 21.581 1.00 91.94 175 LYS A N 1
ATOM 1368 C CA . LYS A 1 175 ? -25.968 -7.549 20.755 1.00 91.94 175 LYS A CA 1
ATOM 1369 C C . LYS A 1 175 ? -25.547 -7.239 19.313 1.00 91.94 175 LYS A C 1
ATOM 1371 O O . LYS A 1 175 ? -24.683 -7.931 18.781 1.00 91.94 175 LYS A O 1
ATOM 1376 N N . GLU A 1 176 ? -26.098 -6.189 18.703 1.00 93.69 176 GLU A N 1
ATOM 1377 C CA . GLU A 1 176 ? -25.692 -5.750 17.357 1.00 93.69 176 GLU A CA 1
ATOM 1378 C C . GLU A 1 176 ? -24.210 -5.347 17.297 1.00 93.69 176 GLU A C 1
ATOM 1380 O O . GLU A 1 176 ? -23.521 -5.656 16.322 1.00 93.69 176 GLU A O 1
ATOM 1385 N N . ILE A 1 177 ? -23.692 -4.692 18.343 1.00 94.06 177 ILE A N 1
ATOM 1386 C CA . ILE A 1 177 ? -22.266 -4.352 18.443 1.00 94.06 177 ILE A CA 1
ATOM 1387 C C . ILE A 1 177 ? -21.416 -5.621 18.475 1.00 94.06 177 ILE A C 1
ATOM 1389 O O . ILE A 1 177 ? -20.464 -5.711 17.704 1.00 94.06 177 ILE A O 1
ATOM 1393 N N . VAL A 1 178 ? -21.766 -6.613 19.300 1.00 92.44 178 VAL A N 1
ATOM 1394 C CA . VAL A 1 178 ? -21.037 -7.896 19.383 1.00 92.44 178 VAL A CA 1
ATOM 1395 C C . VAL A 1 178 ? -21.037 -8.629 18.034 1.00 92.44 178 VAL A C 1
ATOM 1397 O O . VAL A 1 178 ? -20.033 -9.223 17.636 1.00 92.44 178 VAL A O 1
ATOM 1400 N N . GLU A 1 179 ? -22.142 -8.571 17.288 1.00 92.69 179 GLU A N 1
ATOM 1401 C CA . GLU A 1 179 ? -22.221 -9.146 15.941 1.00 92.69 179 GLU A CA 1
ATOM 1402 C C . GLU A 1 179 ? -21.293 -8.417 14.952 1.00 92.69 179 GLU A C 1
ATOM 1404 O O . GLU A 1 179 ? -20.512 -9.067 14.247 1.00 92.69 179 GLU A O 1
ATOM 1409 N N . LYS A 1 180 ? -21.306 -7.075 14.941 1.00 94.31 180 LYS A N 1
ATOM 1410 C CA . LYS A 1 180 ? -20.429 -6.250 14.087 1.00 94.31 180 LYS A CA 1
ATOM 1411 C C . LYS A 1 180 ? -18.950 -6.337 14.475 1.00 94.31 180 LYS A C 1
ATOM 1413 O O . LYS A 1 180 ? -18.089 -6.290 13.592 1.00 94.31 180 LYS A O 1
ATOM 1418 N N . GLN A 1 181 ? -18.643 -6.531 15.757 1.00 93.56 181 GLN A N 1
ATOM 1419 C CA . GLN A 1 181 ? -17.282 -6.614 16.293 1.00 93.56 181 GLN A CA 1
ATOM 1420 C C . GLN A 1 181 ? -16.457 -7.696 15.588 1.00 93.56 181 GLN A C 1
ATOM 1422 O O . GLN A 1 181 ? -15.278 -7.484 15.320 1.00 93.56 181 GLN A O 1
ATOM 1427 N N . LYS A 1 182 ? -17.067 -8.825 15.201 1.00 91.81 182 LYS A N 1
ATOM 1428 C CA . LYS A 1 182 ? -16.373 -9.893 14.457 1.00 91.81 182 LYS A CA 1
ATOM 1429 C C . LYS A 1 182 ? -15.858 -9.420 13.097 1.00 91.81 182 LYS A C 1
ATOM 1431 O O . LYS A 1 182 ? -14.740 -9.755 12.715 1.00 91.81 182 LYS A O 1
ATOM 1436 N N . CYS A 1 183 ? -16.658 -8.633 12.376 1.00 94.00 183 CYS A N 1
ATOM 1437 C CA . CYS A 1 183 ? -16.255 -8.051 11.096 1.00 94.00 183 CYS A CA 1
ATOM 1438 C C . CYS A 1 183 ? -15.123 -7.036 11.295 1.00 94.00 183 CYS A C 1
ATOM 1440 O O . CYS A 1 183 ? -14.080 -7.120 10.647 1.00 94.00 183 CYS A O 1
ATOM 1442 N N . MET A 1 184 ? -15.282 -6.147 12.276 1.00 96.69 184 MET A N 1
ATOM 1443 C CA . MET A 1 184 ? -14.285 -5.125 12.603 1.00 96.69 184 MET A CA 1
ATOM 1444 C C . MET A 1 184 ? -12.968 -5.728 13.109 1.00 96.69 184 MET A C 1
ATOM 1446 O O . MET A 1 184 ? -11.894 -5.213 12.811 1.00 96.69 184 MET A O 1
ATOM 1450 N N . GLN A 1 185 ? -13.015 -6.872 13.797 1.00 95.50 185 GLN A N 1
ATOM 1451 C CA . GLN A 1 185 ? -11.823 -7.609 14.210 1.00 95.50 185 GLN A CA 1
ATOM 1452 C C . GLN A 1 185 ? -11.041 -8.147 13.003 1.00 95.50 185 GLN A C 1
ATOM 1454 O O . GLN A 1 185 ? -9.810 -8.136 13.017 1.00 95.50 185 GLN A O 1
ATOM 1459 N N . MET A 1 186 ? -11.727 -8.607 11.950 1.00 94.56 186 MET A N 1
ATOM 1460 C CA . MET A 1 186 ? -11.063 -8.999 10.702 1.00 94.56 186 MET A CA 1
ATOM 1461 C C . MET A 1 186 ? -10.420 -7.791 10.018 1.00 94.56 186 MET A C 1
ATOM 1463 O O . MET A 1 186 ? -9.275 -7.884 9.583 1.00 94.56 186 MET A O 1
ATOM 1467 N N . LEU A 1 187 ? -11.113 -6.650 9.981 1.00 95.12 187 LEU A N 1
ATOM 1468 C CA . LEU A 1 187 ? -10.586 -5.414 9.402 1.00 95.12 187 LEU A CA 1
ATOM 1469 C C . LEU A 1 187 ? -9.341 -4.919 10.153 1.00 95.12 187 LEU A C 1
ATOM 1471 O O . LEU A 1 187 ? -8.311 -4.647 9.542 1.00 95.12 187 LEU A O 1
ATOM 1475 N N . ARG A 1 188 ? -9.378 -4.924 11.491 1.00 95.81 188 ARG A N 1
ATOM 1476 C CA . ARG A 1 188 ? -8.222 -4.613 12.344 1.00 95.81 188 ARG A CA 1
ATOM 1477 C C . ARG A 1 188 ? -7.023 -5.520 12.045 1.00 95.81 188 ARG A C 1
ATOM 1479 O O . ARG A 1 188 ? -5.906 -5.023 11.912 1.00 95.81 188 ARG A O 1
ATOM 1486 N N . LYS A 1 189 ? -7.239 -6.831 11.874 1.00 95.38 189 LYS A N 1
ATOM 1487 C CA . LYS A 1 189 ? -6.171 -7.767 11.471 1.00 95.38 189 LYS A CA 1
ATOM 1488 C C . LYS A 1 189 ? -5.591 -7.424 10.098 1.00 95.38 189 LYS A C 1
ATOM 1490 O O . LYS A 1 189 ? -4.374 -7.455 9.943 1.00 95.38 189 LYS A O 1
ATOM 1495 N N . LYS A 1 190 ? -6.424 -7.030 9.125 1.00 94.75 190 LYS A N 1
ATOM 1496 C CA . LYS A 1 190 ? -5.935 -6.565 7.815 1.00 94.75 190 LYS A CA 1
ATOM 1497 C C . LYS A 1 190 ? -5.015 -5.350 7.955 1.00 94.75 190 LYS A C 1
ATOM 1499 O O . LYS A 1 190 ? -3.958 -5.324 7.326 1.00 94.75 190 LYS A O 1
ATOM 1504 N N . VAL A 1 191 ? -5.346 -4.386 8.819 1.00 96.31 191 VAL A N 1
ATOM 1505 C CA . VAL A 1 191 ? -4.466 -3.234 9.105 1.00 96.31 191 VAL A CA 1
ATOM 1506 C C . VAL A 1 191 ? -3.128 -3.690 9.704 1.00 96.31 191 VAL A C 1
ATOM 1508 O O . VAL A 1 191 ? -2.068 -3.201 9.307 1.00 96.31 191 VAL A O 1
ATOM 1511 N N . GLU A 1 192 ? -3.139 -4.655 10.628 1.00 95.69 192 GLU A N 1
ATOM 1512 C CA . GLU A 1 192 ? -1.920 -5.222 11.225 1.00 95.69 192 GLU A CA 1
ATOM 1513 C C . GLU A 1 192 ? -1.031 -5.936 10.193 1.00 95.69 192 GLU A C 1
ATOM 1515 O O . GLU A 1 192 ? 0.194 -5.759 10.204 1.00 95.69 192 GLU A O 1
ATOM 1520 N N . GLU A 1 193 ? -1.629 -6.701 9.278 1.00 96.25 193 GLU A N 1
ATOM 1521 C CA . GLU A 1 193 ? -0.934 -7.369 8.174 1.00 96.25 193 GLU A CA 1
ATOM 1522 C C . GLU A 1 193 ? -0.327 -6.356 7.193 1.00 96.25 193 GLU A C 1
ATOM 1524 O O . GLU A 1 193 ? 0.859 -6.457 6.862 1.00 96.25 193 GLU A O 1
ATOM 1529 N N . LYS A 1 194 ? -1.079 -5.315 6.808 1.00 95.75 194 LYS A N 1
ATOM 1530 C CA . LYS A 1 194 ? -0.557 -4.201 5.999 1.00 95.75 194 LYS A CA 1
ATOM 1531 C C . LYS A 1 194 ? 0.621 -3.516 6.698 1.00 95.75 194 LYS A C 1
ATOM 1533 O O . LYS A 1 194 ? 1.675 -3.326 6.094 1.00 95.75 194 LYS A O 1
ATOM 1538 N N . ASN A 1 195 ? 0.508 -3.224 7.995 1.00 96.06 195 ASN A N 1
ATOM 1539 C CA . ASN A 1 195 ? 1.595 -2.650 8.795 1.00 96.06 195 ASN A CA 1
ATOM 1540 C C . ASN A 1 195 ? 2.825 -3.564 8.879 1.00 96.06 195 ASN A C 1
ATOM 1542 O O . ASN A 1 195 ? 3.962 -3.086 8.883 1.00 96.06 195 ASN A O 1
ATOM 1546 N N . LYS A 1 196 ? 2.630 -4.884 8.951 1.00 95.94 196 LYS A N 1
ATOM 1547 C CA . LYS A 1 196 ? 3.729 -5.853 8.891 1.00 95.94 196 LYS A CA 1
ATOM 1548 C C . LYS A 1 196 ? 4.473 -5.750 7.559 1.00 95.94 196 LYS A C 1
ATOM 1550 O O . LYS A 1 196 ? 5.698 -5.653 7.586 1.00 95.94 196 LYS A O 1
ATOM 1555 N N . LEU A 1 197 ? 3.753 -5.686 6.440 1.00 96.00 197 LEU A N 1
ATOM 1556 C CA . LEU A 1 197 ? 4.360 -5.511 5.121 1.00 96.00 197 LEU A CA 1
ATOM 1557 C C . LEU A 1 197 ? 5.098 -4.168 5.001 1.00 96.00 197 LEU A C 1
ATOM 1559 O O . LEU A 1 197 ? 6.255 -4.149 4.583 1.00 96.00 197 LEU A O 1
ATOM 1563 N N . ILE A 1 198 ? 4.492 -3.061 5.448 1.00 94.19 198 ILE A N 1
ATOM 1564 C CA . ILE A 1 198 ? 5.129 -1.730 5.456 1.00 94.19 198 ILE A CA 1
ATOM 1565 C C . ILE A 1 198 ? 6.471 -1.765 6.210 1.00 94.19 198 ILE A C 1
ATOM 1567 O O . ILE A 1 198 ? 7.469 -1.249 5.704 1.00 94.19 198 ILE A O 1
ATOM 1571 N N . ARG A 1 199 ? 6.537 -2.432 7.374 1.00 93.75 199 ARG A N 1
ATOM 1572 C CA . ARG A 1 199 ? 7.794 -2.602 8.133 1.00 93.75 199 ARG A CA 1
ATOM 1573 C C . ARG A 1 199 ? 8.845 -3.383 7.361 1.00 93.75 199 ARG A C 1
ATOM 1575 O O . ARG A 1 199 ? 10.008 -2.992 7.360 1.00 93.75 199 ARG A O 1
ATOM 1582 N N . THR A 1 200 ? 8.456 -4.467 6.690 1.00 92.00 200 THR A N 1
ATOM 1583 C CA . THR A 1 200 ? 9.374 -5.249 5.847 1.00 92.00 200 THR A CA 1
ATOM 1584 C C . THR A 1 200 ? 9.941 -4.423 4.690 1.00 92.00 200 THR A C 1
ATOM 1586 O O . THR A 1 200 ? 11.057 -4.682 4.242 1.00 92.00 200 THR A O 1
ATOM 1589 N N . MET A 1 201 ? 9.208 -3.406 4.236 1.00 88.62 201 MET A N 1
ATOM 1590 C CA . MET A 1 201 ? 9.660 -2.463 3.213 1.00 88.62 201 MET A CA 1
ATOM 1591 C C . MET A 1 201 ? 10.448 -1.267 3.777 1.00 88.62 201 MET A C 1
ATOM 1593 O O . MET A 1 201 ? 10.913 -0.440 3.000 1.00 88.62 201 MET A O 1
ATOM 1597 N N . GLY A 1 202 ? 10.628 -1.166 5.101 1.00 85.62 202 GLY A N 1
ATOM 1598 C CA . GLY A 1 202 ? 11.308 -0.037 5.749 1.00 85.62 202 GLY A CA 1
ATOM 1599 C C . GLY A 1 202 ? 10.477 1.251 5.804 1.00 85.62 202 GLY A C 1
ATOM 1600 O O . GLY A 1 202 ? 11.027 2.324 6.042 1.00 85.62 202 GLY A O 1
ATOM 1601 N N . GLY A 1 203 ? 9.166 1.159 5.567 1.00 86.25 203 GLY A N 1
ATOM 1602 C CA . GLY A 1 203 ? 8.250 2.294 5.611 1.00 86.25 203 GLY A CA 1
ATOM 1603 C C . GLY A 1 203 ? 7.758 2.623 7.022 1.00 86.25 203 GLY A C 1
ATOM 1604 O O . GLY A 1 203 ? 7.864 1.824 7.954 1.00 86.25 203 GLY A O 1
ATOM 1605 N N . SER A 1 204 ? 7.167 3.811 7.165 1.00 90.62 204 SER A N 1
ATOM 1606 C CA . SER A 1 204 ? 6.494 4.229 8.398 1.00 90.62 204 SER A CA 1
ATOM 1607 C C . SER A 1 204 ? 5.066 3.682 8.441 1.00 90.62 204 SER A C 1
ATOM 1609 O O . SER A 1 204 ? 4.269 3.948 7.538 1.00 90.62 204 SER A O 1
ATOM 1611 N N . THR A 1 205 ? 4.761 2.900 9.477 1.00 92.69 205 THR A N 1
ATOM 1612 C CA . THR A 1 205 ? 3.466 2.234 9.666 1.00 92.69 205 THR A CA 1
ATOM 1613 C C . THR A 1 205 ? 2.348 3.195 10.037 1.00 92.69 205 THR A C 1
ATOM 1615 O O . THR A 1 205 ? 2.586 4.268 10.587 1.00 92.69 205 THR A O 1
ATOM 1618 N N . VAL A 1 206 ? 1.113 2.754 9.814 1.00 93.81 206 VAL A N 1
ATOM 1619 C CA . VAL A 1 206 ? -0.079 3.379 10.388 1.00 93.81 206 VAL A CA 1
ATOM 1620 C C . VAL A 1 206 ? -0.055 3.180 11.905 1.00 93.81 206 VAL A C 1
ATOM 1622 O O . VAL A 1 206 ? 0.134 2.056 12.375 1.00 93.81 206 VAL A O 1
ATOM 1625 N N . ASP A 1 207 ? -0.230 4.252 12.679 1.00 93.56 207 ASP A N 1
ATOM 1626 C CA . ASP A 1 207 ? -0.306 4.157 14.140 1.00 93.56 207 ASP A CA 1
ATOM 1627 C C . ASP A 1 207 ? -1.627 3.508 14.562 1.00 93.56 207 ASP A C 1
ATOM 1629 O O . ASP A 1 207 ? -2.699 4.034 14.272 1.00 93.56 207 ASP A O 1
ATOM 1633 N N . ILE A 1 208 ? -1.543 2.369 15.245 1.00 94.88 208 ILE A N 1
ATOM 1634 C CA . ILE A 1 208 ? -2.693 1.594 15.731 1.00 94.88 208 ILE A CA 1
ATOM 1635 C C . ILE A 1 208 ? -2.703 1.467 17.259 1.00 94.88 208 ILE A C 1
ATOM 1637 O O . ILE A 1 208 ? -3.499 0.708 17.804 1.00 94.88 208 ILE A O 1
ATOM 1641 N N . ASN A 1 209 ? -1.824 2.177 17.971 1.00 93.38 209 ASN A N 1
ATOM 1642 C CA . ASN A 1 209 ? -1.713 2.029 19.422 1.00 93.38 209 ASN A CA 1
ATOM 1643 C C . ASN A 1 209 ? -2.960 2.553 20.145 1.00 93.38 209 ASN A C 1
ATOM 1645 O O . ASN A 1 209 ? -3.494 1.862 21.013 1.00 93.38 209 ASN A O 1
ATOM 1649 N N . SER A 1 210 ? -3.451 3.736 19.754 1.00 92.81 210 SER A N 1
ATOM 1650 C CA . SER A 1 210 ? -4.711 4.290 20.271 1.00 92.81 210 SER A CA 1
ATOM 1651 C C . SER A 1 210 ? -5.885 3.365 19.961 1.00 92.81 210 SER A C 1
ATOM 1653 O O . SER A 1 210 ? -6.621 2.992 20.869 1.00 92.81 210 SER A O 1
ATOM 1655 N N . LEU A 1 211 ? -5.985 2.907 18.708 1.00 95.00 211 LEU A N 1
ATOM 1656 C CA . LEU A 1 211 ? -7.009 1.968 18.256 1.00 95.00 211 LEU A CA 1
ATOM 1657 C C . LEU A 1 211 ? -7.036 0.700 19.122 1.00 95.00 211 LEU A C 1
ATOM 1659 O O . LEU A 1 211 ? -8.101 0.273 19.556 1.00 95.00 211 LEU A O 1
ATOM 1663 N N . ASN A 1 212 ? -5.873 0.101 19.388 1.00 94.56 212 ASN A N 1
ATOM 1664 C CA . ASN A 1 212 ? -5.772 -1.118 20.188 1.00 94.56 212 ASN A CA 1
ATOM 1665 C C . ASN A 1 212 ? -6.220 -0.890 21.639 1.00 94.56 212 ASN A C 1
ATOM 1667 O O . ASN A 1 212 ? -6.978 -1.694 22.174 1.00 94.56 212 ASN A O 1
ATOM 1671 N N . SER A 1 213 ? -5.802 0.218 22.254 1.00 95.25 213 SER A N 1
ATOM 1672 C CA . SER A 1 213 ? -6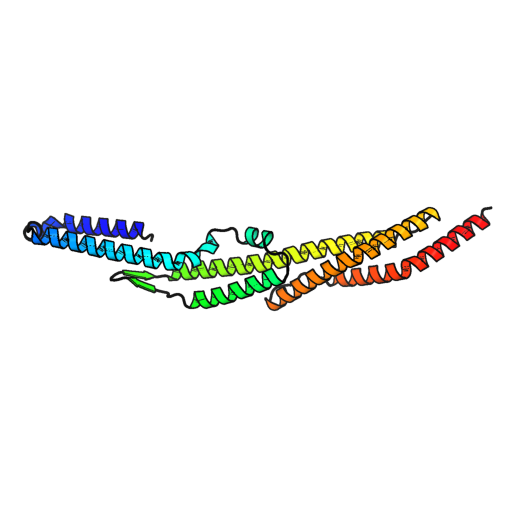.215 0.560 23.620 1.00 95.25 213 SER A CA 1
ATOM 1673 C C . SER A 1 213 ? -7.721 0.832 23.719 1.00 95.25 213 SER A C 1
ATOM 1675 O O . SER A 1 213 ? -8.384 0.402 24.668 1.00 95.25 213 SER A O 1
ATOM 1677 N N . GLU A 1 214 ? -8.287 1.519 22.727 1.00 94.81 214 GLU A N 1
ATOM 1678 C CA . GLU A 1 214 ? -9.725 1.770 22.657 1.00 94.81 214 GLU A CA 1
ATOM 1679 C C . GLU A 1 214 ? -10.519 0.485 22.425 1.00 94.81 214 GLU A C 1
ATOM 1681 O O . GLU A 1 214 ? -11.570 0.302 23.041 1.00 94.81 214 GLU A O 1
ATOM 1686 N N . TRP A 1 215 ? -10.001 -0.418 21.592 1.00 96.88 215 TRP A N 1
ATOM 1687 C CA . TRP A 1 215 ? -10.592 -1.730 21.351 1.00 96.88 215 TRP A CA 1
ATOM 1688 C C . TRP A 1 215 ? -10.697 -2.540 22.644 1.00 96.88 215 TRP A C 1
ATOM 1690 O O . TRP A 1 215 ? -11.788 -2.987 22.990 1.00 96.88 215 TRP A O 1
ATOM 1700 N N . GLU A 1 216 ? -9.596 -2.660 23.393 1.00 95.69 216 GLU A N 1
ATOM 1701 C CA . GLU A 1 216 ? -9.567 -3.346 24.695 1.00 95.69 216 GLU A CA 1
ATOM 1702 C C . GLU A 1 216 ? -10.554 -2.718 25.692 1.00 95.69 216 GLU A C 1
ATOM 1704 O O . GLU A 1 216 ? -11.239 -3.419 26.436 1.00 95.69 216 GLU A O 1
ATOM 1709 N N . THR A 1 217 ? -10.681 -1.388 25.676 1.00 95.06 217 THR A N 1
ATOM 1710 C CA . THR A 1 217 ? -11.623 -0.666 26.542 1.00 95.06 217 THR A CA 1
ATOM 1711 C C . THR A 1 217 ? -13.081 -0.974 26.192 1.00 95.06 217 THR A C 1
ATOM 1713 O O . THR A 1 217 ? -13.903 -1.153 27.091 1.00 95.06 217 THR A O 1
ATOM 1716 N N . VAL A 1 218 ? -13.430 -0.998 24.902 1.00 93.75 218 VAL A N 1
ATOM 1717 C CA . VAL A 1 218 ? -14.790 -1.327 24.445 1.00 93.75 218 VAL A CA 1
ATOM 1718 C C . VAL A 1 218 ? -15.114 -2.793 24.723 1.00 93.75 218 VAL A C 1
ATOM 1720 O O . VAL A 1 218 ? -16.207 -3.077 25.201 1.00 93.75 218 VAL A O 1
ATOM 1723 N N . GLU A 1 219 ? -14.168 -3.702 24.492 1.00 94.12 219 GLU A N 1
ATOM 1724 C CA . GLU A 1 219 ? -14.318 -5.135 24.767 1.00 94.12 219 GLU A CA 1
ATOM 1725 C C . GLU A 1 219 ? -14.597 -5.389 26.257 1.00 94.12 219 GLU A C 1
ATOM 1727 O O . GLU A 1 219 ? -15.621 -5.975 26.597 1.00 94.12 219 GLU A O 1
ATOM 1732 N N . ALA A 1 220 ? -13.793 -4.809 27.155 1.00 93.94 220 ALA A N 1
ATOM 1733 C CA . ALA A 1 220 ? -14.018 -4.922 28.596 1.00 93.94 220 ALA A CA 1
ATOM 1734 C C . ALA A 1 220 ? -15.366 -4.327 29.049 1.00 93.94 220 ALA A C 1
ATOM 1736 O O . ALA A 1 220 ? -16.014 -4.859 29.952 1.00 93.94 220 ALA A O 1
ATOM 1737 N N . LYS A 1 221 ? -15.805 -3.219 28.434 1.00 92.31 221 LYS A N 1
ATOM 1738 C CA . LYS A 1 221 ? -17.118 -2.627 28.724 1.00 92.31 221 LYS A CA 1
ATOM 1739 C C . LYS A 1 221 ? -18.266 -3.495 28.226 1.00 92.31 221 LYS A C 1
ATOM 1741 O O . LYS A 1 221 ? -19.265 -3.578 28.928 1.00 92.31 221 LYS A O 1
ATOM 1746 N N . LEU A 1 222 ? -18.144 -4.111 27.049 1.00 92.00 222 LEU A N 1
ATOM 1747 C CA . LEU A 1 222 ? -19.156 -5.025 26.510 1.00 92.00 222 LEU A CA 1
ATOM 1748 C C . LEU A 1 222 ? -19.348 -6.231 27.428 1.00 92.00 222 LEU A C 1
ATOM 1750 O O . LEU A 1 222 ? -20.491 -6.556 27.743 1.00 92.00 222 LEU A O 1
ATOM 1754 N N . ASP A 1 223 ? -18.252 -6.816 27.916 1.00 90.94 223 ASP A N 1
ATOM 1755 C CA . ASP A 1 223 ? -18.290 -7.950 28.846 1.00 90.94 223 ASP A CA 1
ATOM 1756 C C . ASP A 1 223 ? -19.031 -7.608 30.150 1.00 90.94 223 ASP A C 1
ATOM 1758 O O . ASP A 1 223 ? -19.767 -8.430 30.689 1.00 90.94 223 ASP A O 1
ATOM 1762 N N . GLN A 1 224 ? -18.887 -6.373 30.639 1.00 91.69 224 GLN A N 1
ATOM 1763 C CA . GLN A 1 224 ? -19.525 -5.895 31.875 1.00 91.69 224 GLN A CA 1
ATOM 1764 C C . GLN A 1 224 ? -20.917 -5.278 31.655 1.00 91.69 224 GLN A C 1
ATOM 1766 O O . GLN A 1 224 ? -21.625 -4.965 32.616 1.00 91.69 224 GLN A O 1
ATOM 1771 N N . HIS A 1 225 ? -21.327 -5.054 30.403 1.00 91.06 225 HIS A N 1
ATOM 1772 C CA . HIS A 1 225 ? -22.509 -4.249 30.091 1.00 91.06 225 HIS A CA 1
ATOM 1773 C C . HIS A 1 225 ? -23.814 -4.916 30.539 1.00 91.06 225 HIS A C 1
ATOM 1775 O O . HIS A 1 225 ? -24.725 -4.236 31.013 1.00 91.06 225 HIS A O 1
ATOM 1781 N N . GLU A 1 226 ? -23.916 -6.242 30.415 1.00 88.62 226 GLU A N 1
ATOM 1782 C CA . GLU A 1 226 ? -25.111 -6.983 30.833 1.00 88.62 226 GLU A CA 1
ATOM 1783 C C . GLU A 1 226 ? -25.338 -6.876 32.347 1.00 88.62 226 GLU A C 1
ATOM 1785 O O . GLU A 1 226 ? -26.432 -6.496 32.774 1.00 88.62 226 GLU A O 1
ATOM 1790 N N . GLU A 1 227 ? -24.284 -7.087 33.141 1.00 91.12 227 GLU A N 1
ATOM 1791 C CA . GLU A 1 227 ? -24.318 -6.933 34.601 1.00 91.12 227 GLU A CA 1
ATOM 1792 C C . GLU A 1 227 ? -24.701 -5.502 35.005 1.00 91.12 227 GLU A C 1
ATOM 1794 O O . GLU A 1 227 ? -25.517 -5.292 35.908 1.00 91.12 227 GLU A O 1
ATOM 1799 N N . HIS A 1 228 ? -24.167 -4.500 34.298 1.00 90.50 228 HIS A N 1
ATOM 1800 C CA . HIS A 1 228 ? -24.500 -3.101 34.548 1.00 90.50 228 HIS A CA 1
ATOM 1801 C C . HIS A 1 228 ? -25.981 -2.794 34.285 1.00 90.50 228 HIS A C 1
ATOM 1803 O O . HIS A 1 228 ? -26.631 -2.118 35.087 1.00 90.50 228 HIS A O 1
ATOM 1809 N N . LEU A 1 229 ? -26.542 -3.311 33.189 1.00 89.62 229 LEU A N 1
ATOM 1810 C CA . LEU A 1 229 ? -27.956 -3.130 32.864 1.00 89.62 229 LEU A CA 1
ATOM 1811 C C . LEU A 1 229 ? -28.883 -3.859 33.844 1.00 89.62 229 LEU A C 1
ATOM 1813 O O . LEU A 1 229 ? -29.955 -3.341 34.159 1.00 89.62 229 LEU A O 1
ATOM 1817 N N . ASP A 1 230 ? -28.504 -5.039 34.339 1.00 89.38 230 ASP A N 1
ATOM 1818 C CA . ASP A 1 230 ? -29.262 -5.741 35.385 1.00 89.38 230 ASP A CA 1
ATOM 1819 C C . ASP A 1 230 ? -29.280 -4.963 36.710 1.00 89.38 230 ASP A C 1
ATOM 1821 O O . ASP A 1 230 ? -30.330 -4.861 37.360 1.00 89.38 230 ASP A O 1
ATOM 1825 N N . ALA A 1 231 ? -28.155 -4.347 37.082 1.00 89.06 231 ALA A N 1
ATOM 1826 C CA . ALA A 1 231 ? -28.086 -3.464 38.242 1.00 89.06 231 ALA A CA 1
ATOM 1827 C C . ALA A 1 231 ? -28.993 -2.229 38.076 1.00 89.06 231 ALA A C 1
ATOM 1829 O O . ALA A 1 231 ? -29.822 -1.959 38.948 1.00 89.06 231 ALA A O 1
ATOM 1830 N N . GLN A 1 232 ? -28.917 -1.530 36.932 1.00 88.62 232 GLN A N 1
ATOM 1831 C CA . GLN A 1 232 ? -29.788 -0.378 36.633 1.00 88.62 232 GLN A CA 1
ATOM 1832 C C . GLN A 1 232 ? -31.275 -0.757 36.653 1.00 88.62 232 GLN A C 1
ATOM 1834 O O . GLN A 1 232 ? -32.112 -0.022 37.179 1.00 88.62 232 GLN A O 1
ATOM 1839 N N . ARG A 1 233 ? -31.621 -1.927 36.102 1.00 88.75 233 ARG A N 1
ATOM 1840 C CA . ARG A 1 233 ? -32.998 -2.431 36.105 1.00 88.75 233 ARG A CA 1
ATOM 1841 C C . ARG A 1 233 ? -33.534 -2.605 37.520 1.00 88.75 233 ARG A C 1
ATOM 1843 O O . ARG A 1 233 ? -34.685 -2.257 37.778 1.00 88.75 233 ARG A O 1
ATOM 1850 N N . SER A 1 234 ? -32.718 -3.166 38.407 1.00 89.19 234 SER A N 1
ATOM 1851 C CA . SER A 1 234 ? -33.091 -3.422 39.798 1.00 89.19 234 SER A CA 1
ATOM 1852 C C . SER A 1 234 ? -33.341 -2.108 40.545 1.00 89.19 234 SER A C 1
ATOM 1854 O O . SER A 1 234 ? -34.399 -1.950 41.152 1.00 89.19 234 SER A O 1
ATOM 1856 N N . GLU A 1 235 ? -32.450 -1.123 40.385 1.00 88.94 235 GLU A N 1
ATOM 1857 C CA . GLU A 1 235 ? -32.588 0.224 40.963 1.00 88.94 235 GLU A CA 1
ATOM 1858 C C . GLU A 1 235 ? -33.882 0.926 40.499 1.00 88.94 235 GLU A C 1
ATOM 1860 O O . GLU A 1 235 ? -34.650 1.445 41.313 1.00 88.94 235 GLU A O 1
ATOM 1865 N N . LEU A 1 236 ? -34.188 0.889 39.196 1.00 88.56 236 LEU A N 1
ATOM 1866 C CA . LEU A 1 236 ? -35.411 1.495 38.649 1.00 88.56 236 LEU A CA 1
ATOM 1867 C C . LEU A 1 236 ? -36.693 0.842 39.190 1.00 88.56 236 LEU A C 1
ATOM 1869 O O . LEU A 1 236 ? -37.697 1.525 39.420 1.00 88.56 236 LEU A O 1
ATOM 1873 N N . LEU A 1 237 ? -36.684 -0.478 39.395 1.00 86.75 237 LEU A N 1
ATOM 1874 C CA . LEU A 1 237 ? -37.825 -1.201 39.959 1.00 86.75 237 LEU A CA 1
ATOM 1875 C C . LEU A 1 237 ? -38.032 -0.882 41.445 1.00 86.75 237 LEU A C 1
ATOM 1877 O O . LEU A 1 237 ? -39.183 -0.728 41.861 1.00 86.75 237 LEU A O 1
ATOM 1881 N N . GLU A 1 238 ? -36.952 -0.736 42.217 1.00 86.88 238 GLU A N 1
ATOM 1882 C CA . GLU A 1 238 ? -37.007 -0.319 43.622 1.00 86.88 238 GLU A CA 1
ATOM 1883 C C . GLU A 1 238 ? -37.579 1.094 43.762 1.00 86.88 238 GLU A C 1
ATOM 1885 O O . GLU A 1 238 ? -38.553 1.291 44.490 1.00 86.88 238 GLU A O 1
ATOM 1890 N N . ILE A 1 239 ? -37.069 2.066 42.997 1.00 83.75 239 ILE A N 1
ATOM 1891 C CA . ILE A 1 239 ? -37.578 3.449 43.008 1.00 83.75 239 ILE A CA 1
ATOM 1892 C C . ILE A 1 239 ? -39.079 3.478 42.687 1.00 83.75 239 ILE A C 1
ATOM 1894 O O . ILE A 1 239 ? -39.857 4.153 43.364 1.00 83.75 239 ILE A O 1
ATOM 1898 N N . ARG A 1 240 ? -39.521 2.700 41.689 1.00 77.06 240 ARG A N 1
ATOM 1899 C CA . ARG A 1 240 ? -40.942 2.614 41.323 1.00 77.06 240 ARG A CA 1
ATOM 1900 C C . ARG A 1 240 ? -41.803 1.985 42.423 1.00 77.06 240 ARG A C 1
ATOM 1902 O O . ARG A 1 240 ? -42.983 2.316 42.517 1.00 77.06 240 ARG A O 1
ATOM 1909 N N . HIS A 1 241 ? -41.246 1.077 43.225 1.00 78.25 241 HIS A N 1
ATOM 1910 C 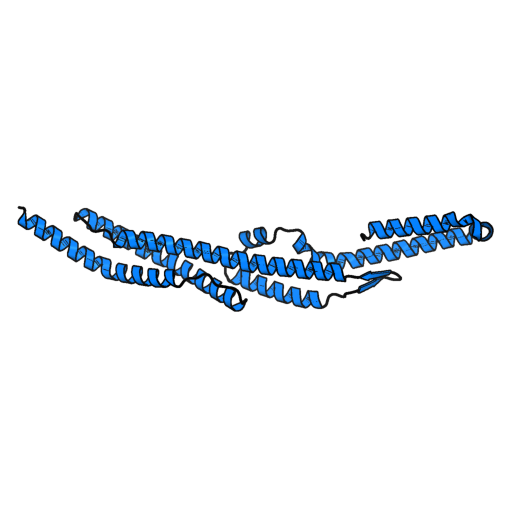CA . HIS A 1 241 ? -41.941 0.481 44.365 1.00 78.25 241 HIS A CA 1
ATOM 1911 C C . HIS A 1 241 ? -42.092 1.478 45.525 1.00 78.25 241 HIS A C 1
ATOM 1913 O O . HIS A 1 241 ? -43.127 1.478 46.176 1.00 78.25 241 HIS A O 1
ATOM 1919 N N . TYR A 1 242 ? -41.105 2.344 45.773 1.00 71.12 242 TYR A N 1
ATOM 1920 C CA . TYR A 1 242 ? -41.177 3.363 46.834 1.00 71.12 242 TYR A CA 1
ATOM 1921 C C . TYR A 1 242 ? -42.092 4.555 46.507 1.00 71.12 242 TYR A C 1
ATOM 1923 O O . TYR A 1 242 ? -42.521 5.261 47.416 1.00 71.12 242 TYR A O 1
ATOM 1931 N N . LEU A 1 243 ? -42.385 4.792 45.225 1.00 67.69 243 LEU A N 1
ATOM 1932 C CA . LEU A 1 243 ? -43.259 5.878 44.760 1.00 67.69 243 LEU A CA 1
ATOM 1933 C C . LEU A 1 243 ? -44.746 5.480 44.630 1.00 67.69 243 LEU A C 1
ATOM 1935 O O . LEU A 1 243 ? -45.555 6.319 44.229 1.00 67.69 243 LEU A O 1
ATOM 1939 N N . ARG A 1 244 ? -45.109 4.226 44.930 1.00 51.59 244 ARG A N 1
ATOM 1940 C CA . ARG A 1 244 ? -46.491 3.710 44.939 1.00 51.59 244 ARG A CA 1
ATOM 1941 C C . ARG A 1 244 ? -46.996 3.496 46.358 1.00 51.59 244 ARG A C 1
ATOM 1943 O O . ARG A 1 244 ? -48.214 3.703 46.545 1.00 51.59 244 ARG A O 1
#

Organism: NCBI:txid41880